Protein AF-A0A660XG18-F1 (afdb_monomer_lite)

Secondary structure (DSSP, 8-state):
-HHHHSTT-------TTGGGGG--HHHH--SS-HHHHHHH--S---S-HHHHHHHHHHHHHHHT--GGG-EEEEEEESSSEEEEEEETTEEEEES--SSTTSSS--SS---S--THHHHHHHHHTT--HHHHHHHHHHSSHHHHHHSS-S-HHHHHHHHHTT-HHHHHHHHHHHHHHHHHHHHHHHHHSS-SEEEEEHHHHHH-HHHHHHHHTT-GGGTB-B-HHHHHTT-SB-B-SSBEEEE----HHHHHHHHHHHHHHHHHHHHTSPPP--------PPPPHHHHHHHHHHHHH-TT--HHHHHHHHHHHHSS---HHHHHHHHHHHT-GGGTT-----------

Radius of gyration: 25.73 Å; chains: 1; bounding box: 61×65×80 Å

Sequence (348 aa):
VCEKILPGIPQVGVFDTAFHHSLPPKAYIYALPMALYRKLRIRRYGFHGTSHKYVVYKAAKYLKTPIEKLKIISCHLGNGCSITAVDGGKSVDTSMGFTPLEGLVMGTRCGDIDPALVSYIAQNENLSLEKIDNLMNKSSGMLGLTETSNDLREIELEAEKGSKQHKLAIDIFCYRIKKYIGAYAAVLGELDVLIFTAGIGEKSSYIRGEVLKNMEYLGIKFHPKKNNKNEFDIGTGKVKVLVIPTNEELAIARDTVTVLNSIKKETEKPVSEEIVSEEISQLTSDDKAELISIWFKNPYISPLELSQKLSKKSGKKVSIHVVKQELKLLGLDKVSEKKKIEFTKRTY

pLDDT: mean 90.47, std 15.85, range [28.61, 98.94]

Structure (mmCIF, N/CA/C/O backbone):
data_AF-A0A660XG18-F1
#
_entry.id   AF-A0A660XG18-F1
#
loop_
_atom_site.group_PDB
_atom_site.id
_atom_site.type_symbol
_atom_site.label_atom_id
_atom_site.label_alt_id
_atom_site.label_comp_id
_atom_site.label_asym_id
_atom_site.label_entity_id
_atom_site.label_seq_id
_atom_site.pdbx_PDB_ins_code
_atom_site.Cartn_x
_atom_site.Cartn_y
_atom_site.Cartn_z
_atom_site.occupancy
_atom_site.B_iso_or_equiv
_atom_site.auth_seq_id
_atom_site.auth_comp_id
_atom_site.auth_asym_id
_atom_site.auth_atom_id
_atom_site.pdbx_PDB_model_num
ATOM 1 N N . VAL A 1 1 ? 1.744 23.672 18.314 1.00 91.69 1 VAL A N 1
ATOM 2 C CA . VAL A 1 1 ? 1.914 24.969 17.613 1.00 91.69 1 VAL A CA 1
ATOM 3 C C . VAL A 1 1 ? 0.558 25.553 17.252 1.00 91.69 1 VAL A C 1
ATOM 5 O O . VAL A 1 1 ? 0.262 26.616 17.773 1.00 91.69 1 VAL A O 1
ATOM 8 N N . CYS A 1 2 ? -0.278 24.845 16.480 1.00 93.31 2 CYS A N 1
ATOM 9 C CA . CYS A 1 2 ? -1.630 25.289 16.105 1.00 93.31 2 CYS A CA 1
ATOM 10 C C . CYS A 1 2 ? -2.463 25.807 17.288 1.00 93.31 2 CYS A C 1
ATOM 12 O O . CYS A 1 2 ? -2.865 26.959 17.244 1.00 93.31 2 CYS A O 1
ATOM 14 N N . GLU A 1 3 ? -2.584 25.050 18.384 1.00 93.06 3 GLU A N 1
ATOM 15 C CA . GLU A 1 3 ? -3.317 25.491 19.590 1.00 93.06 3 GLU A CA 1
ATOM 16 C C . GLU A 1 3 ? -2.838 26.828 20.178 1.00 93.06 3 GLU A C 1
ATOM 18 O O . GLU A 1 3 ? -3.631 27.616 20.675 1.00 93.06 3 GLU A O 1
ATOM 23 N N . LYS A 1 4 ? -1.532 27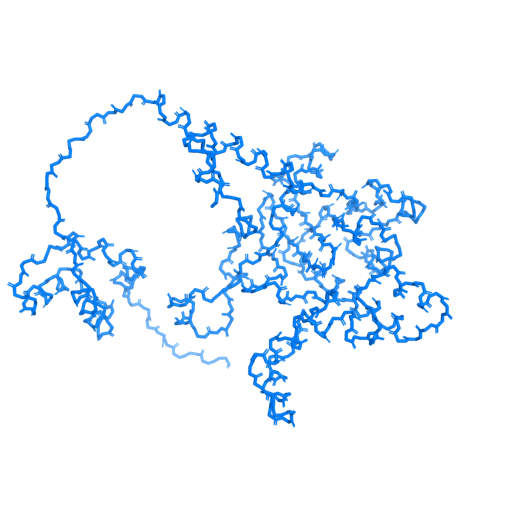.115 20.102 1.00 95.25 4 LYS A N 1
ATOM 24 C CA . LYS A 1 4 ? -0.977 28.376 20.616 1.00 95.25 4 LYS A CA 1
ATOM 25 C C . LYS A 1 4 ? -1.302 29.565 19.707 1.00 95.25 4 LYS A C 1
ATOM 27 O O . LYS A 1 4 ? -1.397 30.680 20.197 1.00 95.25 4 LYS A O 1
ATOM 32 N N . ILE A 1 5 ? -1.402 29.334 18.395 1.00 96.88 5 ILE A N 1
ATOM 33 C CA . ILE A 1 5 ? -1.611 30.383 17.382 1.00 96.88 5 ILE A CA 1
ATOM 34 C C . ILE A 1 5 ? -3.108 30.618 17.133 1.00 96.88 5 ILE A C 1
ATOM 36 O O . ILE A 1 5 ? -3.514 31.742 16.861 1.00 96.88 5 ILE A O 1
ATOM 40 N N . LEU A 1 6 ? -3.924 29.568 17.231 1.00 95.12 6 LEU A N 1
ATOM 41 C CA . LEU A 1 6 ? -5.363 29.571 16.966 1.00 95.12 6 LEU A CA 1
ATOM 42 C C . LEU A 1 6 ? -6.133 29.040 18.190 1.00 95.12 6 LEU A C 1
ATOM 44 O O . LEU A 1 6 ? -6.779 27.991 18.096 1.00 95.12 6 LEU A O 1
ATOM 48 N N . PRO A 1 7 ? -6.046 29.717 19.349 1.00 93.75 7 PRO A N 1
ATOM 49 C CA . PRO A 1 7 ? -6.702 29.256 20.566 1.00 93.75 7 PRO A CA 1
ATOM 50 C C . PRO A 1 7 ? -8.223 29.206 20.382 1.00 93.75 7 PRO A C 1
ATOM 52 O O . PRO A 1 7 ? -8.822 30.100 19.783 1.00 93.75 7 PRO A O 1
ATOM 55 N N . GLY A 1 8 ? -8.855 28.153 20.902 1.00 90.69 8 GLY A N 1
ATOM 56 C CA . GLY A 1 8 ? -10.312 27.988 20.863 1.00 90.69 8 GLY A CA 1
ATOM 57 C C . GLY A 1 8 ? -10.887 27.531 19.517 1.00 90.69 8 GLY A C 1
ATOM 58 O O . GLY A 1 8 ? -12.094 27.308 19.428 1.00 90.69 8 GLY A O 1
ATOM 59 N N . ILE A 1 9 ? -10.059 27.342 18.481 1.00 93.94 9 ILE A N 1
ATOM 60 C CA . ILE A 1 9 ? -10.496 26.736 17.217 1.00 93.94 9 ILE A CA 1
ATOM 61 C C . ILE A 1 9 ? -10.418 25.205 17.332 1.00 93.94 9 ILE A C 1
ATOM 63 O O . ILE A 1 9 ? -9.328 24.675 17.568 1.00 93.94 9 ILE A O 1
ATOM 67 N N . PRO A 1 10 ? -11.530 24.469 17.123 1.00 93.12 10 PRO A N 1
ATOM 68 C CA . PRO A 1 10 ? -11.517 23.011 17.150 1.00 93.12 10 PRO A CA 1
ATOM 69 C C . PRO A 1 10 ? -10.514 22.420 16.153 1.00 93.12 10 PRO A C 1
ATOM 71 O O . PRO A 1 10 ? -10.540 22.738 14.964 1.00 93.12 10 PRO A O 1
ATOM 74 N N . GLN A 1 11 ? -9.656 21.522 16.635 1.00 93.50 11 GLN A N 1
ATOM 75 C CA . GLN A 1 11 ? -8.668 20.802 15.830 1.00 93.50 11 GLN A CA 1
ATOM 76 C C . GLN A 1 11 ? -9.033 19.317 15.753 1.00 93.50 11 GLN A C 1
ATOM 78 O O . GLN A 1 11 ? -9.446 18.719 16.745 1.00 93.50 11 GLN A O 1
ATOM 83 N N . VAL A 1 12 ? -8.866 18.715 14.573 1.00 94.81 12 VAL A N 1
ATOM 84 C CA . VAL A 1 12 ? -9.173 17.299 14.326 1.00 94.81 12 VAL A CA 1
ATOM 85 C C . VAL A 1 12 ? -7.906 16.566 13.901 1.00 94.81 12 VAL A C 1
ATOM 87 O O . VAL A 1 12 ? -7.236 16.962 12.950 1.00 94.81 12 VAL A O 1
ATOM 90 N N . GLY A 1 13 ? -7.588 15.476 14.601 1.00 94.56 13 GLY A N 1
ATOM 91 C CA . GLY A 1 13 ? -6.541 14.543 14.197 1.00 94.56 13 GLY A CA 1
ATOM 92 C C . GLY A 1 13 ? -7.085 13.520 13.203 1.00 94.56 13 GLY A C 1
ATOM 93 O O . GLY A 1 13 ? -7.966 12.734 13.550 1.00 94.56 13 GLY A O 1
ATOM 94 N N . VAL A 1 14 ? -6.549 13.511 11.983 1.00 93.69 14 VAL A N 1
ATOM 95 C CA . VAL A 1 14 ? -6.842 12.490 10.968 1.00 93.69 14 VAL A CA 1
ATOM 96 C C . VAL A 1 14 ? -5.633 11.572 10.861 1.00 93.69 14 VAL A C 1
ATOM 98 O O . VAL A 1 14 ? -4.529 12.018 10.556 1.00 93.69 14 VAL A O 1
ATOM 101 N N . PHE A 1 15 ? -5.835 10.293 11.167 1.00 95.00 15 PHE A N 1
ATOM 102 C CA . PHE A 1 15 ? -4.755 9.317 11.260 1.00 95.00 15 PHE A CA 1
ATOM 103 C C . PHE A 1 15 ? -4.746 8.410 10.040 1.00 95.00 15 PHE A C 1
ATOM 105 O O . PHE A 1 15 ? -5.750 7.781 9.710 1.00 95.00 15 PHE A O 1
ATOM 112 N N . ASP A 1 16 ? -3.575 8.252 9.436 1.00 96.00 16 ASP A N 1
ATOM 113 C CA . ASP A 1 16 ? -3.395 7.417 8.249 1.00 96.00 16 ASP A CA 1
ATOM 114 C C . ASP A 1 16 ? -3.636 5.922 8.490 1.00 96.00 16 ASP A C 1
ATOM 116 O O . ASP A 1 16 ? -3.864 5.156 7.558 1.00 96.00 16 ASP A O 1
ATOM 120 N N . THR A 1 17 ? -3.622 5.504 9.752 1.00 97.38 17 THR A N 1
ATOM 121 C CA . THR A 1 17 ? -3.941 4.144 10.189 1.00 97.38 17 THR A CA 1
ATOM 122 C C . THR A 1 17 ? -5.449 3.928 10.371 1.00 97.38 17 THR A C 1
ATOM 124 O O . THR A 1 17 ? -5.903 2.785 10.402 1.00 97.38 17 THR A O 1
ATOM 127 N N . ALA A 1 18 ? -6.253 5.000 10.469 1.00 96.62 18 ALA A N 1
ATOM 128 C CA . ALA A 1 18 ? -7.662 4.941 10.872 1.00 96.62 18 ALA A CA 1
ATOM 129 C C . ALA A 1 18 ? -8.500 4.025 9.967 1.00 96.62 18 ALA A C 1
ATOM 131 O O . ALA A 1 18 ? -9.278 3.206 10.455 1.00 96.62 18 ALA A O 1
ATOM 132 N N . PHE A 1 19 ? -8.305 4.117 8.648 1.00 98.19 19 PHE A N 1
ATOM 133 C CA . PHE A 1 19 ? -9.052 3.320 7.668 1.00 98.19 19 PHE A CA 1
ATOM 134 C C . PHE A 1 19 ? -8.826 1.808 7.822 1.00 98.19 19 PHE A C 1
ATOM 136 O O . PHE A 1 19 ? -9.699 1.008 7.492 1.00 98.19 19 PHE A O 1
ATOM 143 N N . HIS A 1 20 ? -7.678 1.412 8.369 1.00 98.69 20 HIS A N 1
ATOM 144 C CA . HIS A 1 20 ? -7.274 0.020 8.534 1.00 98.69 20 HIS A CA 1
ATOM 145 C C . HIS A 1 20 ? -7.706 -0.583 9.879 1.00 98.69 20 HIS A C 1
ATOM 147 O O . HIS A 1 20 ? -7.490 -1.768 10.128 1.00 98.69 20 HIS A O 1
ATOM 153 N N . HIS A 1 21 ? -8.391 0.168 10.750 1.00 97.19 21 HIS A N 1
ATOM 154 C CA . HIS A 1 21 ? -8.915 -0.388 12.006 1.00 97.19 21 HIS A CA 1
ATOM 155 C C . HIS A 1 21 ? -9.954 -1.502 11.803 1.00 97.19 21 HIS A C 1
ATOM 157 O O . HIS A 1 21 ? -10.192 -2.282 12.726 1.00 97.19 21 HIS A O 1
ATOM 163 N N . SER A 1 22 ? -10.542 -1.613 10.608 1.00 98.12 22 SER A N 1
ATOM 164 C CA . SER A 1 22 ? -11.442 -2.707 10.238 1.00 98.12 22 SER A CA 1
ATOM 165 C C . SER A 1 22 ? -10.736 -4.025 9.899 1.00 98.12 22 SER A C 1
ATOM 167 O O . SER A 1 22 ? -11.429 -5.018 9.669 1.00 98.12 22 SER A O 1
ATOM 169 N N . LEU A 1 23 ? -9.395 -4.065 9.889 1.00 98.69 23 LEU A N 1
ATOM 170 C CA . LEU A 1 23 ? -8.631 -5.294 9.669 1.00 98.69 23 LEU A CA 1
ATOM 171 C C . LEU A 1 23 ? -9.089 -6.393 10.652 1.00 98.69 23 LEU A C 1
ATOM 173 O O . LEU A 1 23 ? -9.090 -6.172 11.871 1.00 98.69 23 LEU A O 1
ATOM 177 N N . PRO A 1 24 ? -9.428 -7.603 10.174 1.00 98.38 24 PRO A N 1
ATOM 178 C CA . PRO A 1 24 ? -9.742 -8.718 11.056 1.00 98.38 24 PRO A CA 1
ATOM 179 C C . PRO A 1 24 ? -8.469 -9.237 11.758 1.00 98.38 24 PRO A C 1
ATOM 181 O O . PRO A 1 24 ? -7.376 -9.119 11.203 1.00 98.38 24 PRO A O 1
ATOM 184 N N . PRO A 1 25 ? -8.571 -9.885 12.940 1.00 98.25 25 PRO A N 1
ATOM 185 C CA . PRO A 1 25 ? -7.414 -10.419 13.676 1.00 98.25 25 PRO A CA 1
ATOM 186 C C . PRO A 1 25 ? -6.455 -11.269 12.845 1.00 98.25 25 PRO A C 1
ATOM 188 O O . PRO A 1 25 ? -5.245 -11.119 12.975 1.00 98.25 25 PRO A O 1
ATOM 191 N N . LYS A 1 26 ? -6.991 -12.093 11.940 1.00 98.00 26 LYS A N 1
ATOM 192 C CA . LYS A 1 26 ? -6.202 -12.924 11.020 1.00 98.00 26 LYS A CA 1
ATOM 193 C C . LYS A 1 26 ? -5.293 -12.131 10.068 1.00 98.00 26 LYS A C 1
ATOM 195 O O . LYS A 1 26 ? -4.320 -12.691 9.593 1.00 98.00 26 LYS A O 1
ATOM 200 N N . ALA A 1 27 ? -5.614 -10.866 9.788 1.00 98.50 27 ALA A N 1
ATOM 201 C CA . ALA A 1 27 ? -4.849 -10.010 8.880 1.00 98.50 27 ALA A CA 1
ATOM 202 C C . ALA A 1 27 ? -3.845 -9.110 9.619 1.00 98.50 27 ALA A C 1
ATOM 204 O O . ALA A 1 27 ? -2.839 -8.704 9.039 1.00 98.50 27 ALA A O 1
ATOM 205 N N . TYR A 1 28 ? -4.098 -8.789 10.898 1.00 98.62 28 TYR A N 1
ATOM 206 C CA . TYR A 1 28 ? -3.224 -7.888 11.654 1.00 98.62 28 TYR A CA 1
ATOM 207 C C . TYR A 1 28 ? -2.318 -8.545 12.689 1.00 98.62 28 TYR A C 1
ATOM 209 O O . TYR A 1 28 ? -1.358 -7.913 13.131 1.00 98.62 28 TYR A O 1
ATOM 217 N N . ILE A 1 29 ? -2.618 -9.761 13.142 1.00 98.56 29 ILE A N 1
ATOM 218 C CA . ILE A 1 29 ? -1.769 -10.459 14.109 1.00 98.56 29 ILE A CA 1
ATOM 219 C C . ILE A 1 29 ? -0.599 -11.084 13.353 1.00 98.56 29 ILE A C 1
ATOM 221 O O . ILE A 1 29 ? -0.797 -11.969 12.525 1.00 98.56 29 ILE A O 1
ATOM 225 N N . TYR A 1 30 ? 0.624 -10.658 13.670 1.00 98.56 30 TYR A N 1
ATOM 226 C CA . TYR A 1 30 ? 1.812 -11.397 13.249 1.00 98.56 30 TYR A CA 1
ATOM 227 C C . TYR A 1 30 ? 1.896 -12.723 13.997 1.00 98.56 30 TYR A C 1
ATOM 229 O O . TYR A 1 30 ? 1.557 -12.789 15.181 1.00 98.56 30 TYR A O 1
ATOM 237 N N . ALA A 1 31 ? 2.418 -13.755 13.332 1.00 98.00 31 ALA A N 1
ATOM 238 C CA . ALA A 1 31 ? 2.687 -15.073 13.906 1.00 98.00 31 ALA A CA 1
ATOM 239 C C . ALA A 1 31 ? 3.899 -15.058 14.868 1.00 98.00 31 ALA A C 1
ATOM 241 O O . ALA A 1 31 ? 4.829 -15.851 14.758 1.00 98.00 31 ALA A O 1
ATOM 242 N N . LEU A 1 32 ? 3.885 -14.119 15.811 1.00 97.25 32 LEU A N 1
ATOM 243 C CA . LEU A 1 32 ? 4.826 -13.959 16.911 1.00 97.25 32 LEU A CA 1
ATOM 244 C C . LEU A 1 32 ? 4.140 -14.357 18.228 1.00 97.25 32 LEU A C 1
ATOM 246 O O . LEU A 1 32 ? 2.907 -14.421 18.289 1.00 97.25 32 LEU A O 1
ATOM 250 N N . PRO A 1 33 ? 4.893 -14.588 19.320 1.00 97.81 33 PRO A N 1
ATOM 251 C CA . PRO A 1 33 ? 4.291 -14.866 20.618 1.00 97.81 33 PRO A CA 1
ATOM 252 C C . PRO A 1 33 ? 3.225 -13.825 20.989 1.00 97.81 33 PRO A C 1
ATOM 254 O O . PRO A 1 33 ? 3.511 -12.632 21.090 1.00 97.81 33 PRO A O 1
ATOM 257 N N . MET A 1 34 ? 1.995 -14.274 21.265 1.00 96.81 34 MET A N 1
ATOM 258 C CA . MET A 1 34 ? 0.847 -13.392 21.547 1.00 96.81 34 MET A CA 1
ATOM 259 C C . MET A 1 34 ? 1.066 -12.417 22.715 1.00 96.81 34 MET A C 1
ATOM 261 O O . MET A 1 34 ? 0.362 -11.412 22.829 1.00 96.81 34 MET A O 1
ATOM 265 N N . ALA A 1 35 ? 2.036 -12.692 23.590 1.00 96.12 35 ALA A N 1
ATOM 266 C CA . ALA A 1 35 ? 2.461 -11.765 24.632 1.00 96.12 35 ALA A CA 1
ATOM 267 C C . ALA A 1 35 ? 2.958 -10.422 24.064 1.00 96.12 35 ALA A C 1
ATOM 269 O O . ALA A 1 35 ? 2.663 -9.384 24.652 1.00 96.12 35 ALA A O 1
ATOM 270 N N . LEU A 1 36 ? 3.629 -10.423 22.907 1.00 94.25 36 LEU A N 1
ATOM 271 C CA . LEU A 1 36 ? 4.109 -9.212 22.237 1.00 94.25 36 LEU A CA 1
ATOM 272 C C . LEU A 1 36 ? 2.950 -8.343 21.743 1.00 94.25 36 LEU A C 1
ATOM 274 O O . LEU A 1 36 ? 2.937 -7.139 21.986 1.00 94.25 36 LEU A O 1
ATOM 278 N N . TYR A 1 37 ? 1.921 -8.949 21.149 1.00 96.88 37 TYR A N 1
ATOM 279 C CA . TYR A 1 37 ? 0.695 -8.228 20.808 1.00 96.88 37 TYR A CA 1
ATOM 280 C C . TYR A 1 37 ? -0.007 -7.672 22.056 1.00 96.88 37 TYR A C 1
ATOM 282 O O . TYR A 1 37 ? -0.395 -6.508 22.078 1.00 96.88 37 TYR A O 1
ATOM 290 N N . ARG A 1 38 ? -0.167 -8.472 23.118 1.00 95.00 38 ARG A N 1
ATOM 291 C CA . ARG A 1 38 ? -0.871 -8.025 24.335 1.00 95.00 38 ARG A CA 1
ATOM 292 C C . ARG A 1 38 ? -0.145 -6.888 25.056 1.00 95.00 38 ARG A C 1
ATOM 294 O O . ARG A 1 38 ? -0.803 -5.941 25.470 1.00 95.00 38 ARG A O 1
ATOM 301 N N . LYS A 1 39 ? 1.183 -6.983 25.187 1.00 93.44 39 LYS A N 1
ATOM 302 C CA . LYS A 1 39 ? 2.011 -6.026 25.935 1.00 93.44 39 LYS A CA 1
ATOM 303 C C . LYS A 1 39 ? 2.374 -4.791 25.113 1.00 93.44 39 LYS A C 1
ATOM 305 O O . LYS A 1 39 ? 2.259 -3.681 25.611 1.00 93.44 39 LYS A O 1
ATOM 310 N N . LEU A 1 40 ? 2.837 -4.991 23.880 1.00 95.06 40 LEU A N 1
ATOM 311 C CA . LEU A 1 40 ? 3.433 -3.937 23.050 1.00 95.06 40 LEU A CA 1
ATOM 312 C C . LEU A 1 40 ? 2.540 -3.514 21.883 1.00 95.06 40 LEU A C 1
ATOM 314 O O . LEU A 1 40 ? 2.902 -2.608 21.143 1.00 95.06 40 LEU A O 1
ATOM 318 N N . ARG A 1 41 ? 1.390 -4.176 21.683 1.00 95.81 41 ARG A N 1
ATOM 319 C CA . ARG A 1 41 ? 0.508 -3.945 20.527 1.00 95.81 41 ARG A CA 1
ATOM 320 C C . ARG A 1 41 ? 1.254 -4.082 19.197 1.00 95.81 41 ARG A C 1
ATOM 322 O O . ARG A 1 41 ? 0.954 -3.369 18.245 1.00 95.81 41 ARG A O 1
ATOM 329 N N . ILE A 1 42 ? 2.192 -5.031 19.123 1.00 97.62 42 ILE A N 1
ATOM 330 C CA . ILE A 1 42 ? 2.836 -5.422 17.864 1.00 97.62 42 ILE A CA 1
ATOM 331 C C . ILE A 1 42 ? 1.787 -6.115 16.993 1.00 97.62 42 ILE A C 1
ATOM 333 O O . ILE A 1 42 ? 1.279 -7.185 17.336 1.00 97.62 42 ILE A O 1
ATOM 337 N N . ARG A 1 43 ? 1.427 -5.449 15.900 1.00 98.50 43 ARG A N 1
ATOM 338 C CA . ARG A 1 43 ? 0.420 -5.849 14.915 1.00 98.50 43 ARG A CA 1
ATOM 339 C C . ARG A 1 43 ? 0.630 -5.060 13.627 1.00 98.50 43 ARG A C 1
ATOM 341 O O . ARG A 1 43 ? 1.289 -4.022 13.648 1.00 98.50 43 ARG A O 1
ATOM 348 N N . ARG A 1 44 ? -0.017 -5.484 12.549 1.00 98.75 44 ARG A N 1
ATOM 349 C CA . ARG A 1 44 ? -0.240 -4.635 11.379 1.00 98.75 44 ARG A CA 1
ATOM 350 C C . ARG A 1 44 ? -1.140 -3.456 11.754 1.00 98.75 44 ARG A C 1
ATOM 352 O O . ARG A 1 44 ? -2.220 -3.658 12.326 1.00 98.75 44 ARG A O 1
ATOM 359 N N . TYR A 1 45 ? -0.697 -2.252 11.414 1.00 98.75 45 TYR A N 1
ATOM 360 C CA . TYR A 1 45 ? -1.515 -1.040 11.440 1.00 98.75 45 TYR A CA 1
ATOM 361 C C . TYR A 1 45 ? -1.935 -0.643 10.029 1.00 98.75 45 TYR A C 1
ATOM 363 O O . TYR A 1 45 ? -3.115 -0.399 9.814 1.00 98.75 45 TYR A O 1
ATOM 371 N N . GLY A 1 46 ? -0.998 -0.641 9.075 1.00 98.56 46 GLY A N 1
ATOM 372 C CA . GLY A 1 46 ? -1.236 -0.132 7.724 1.00 98.56 46 GLY A CA 1
ATOM 373 C C . GLY A 1 46 ? -1.254 1.396 7.651 1.00 98.56 46 GLY A C 1
ATOM 374 O O . GLY A 1 46 ? -1.559 2.069 8.630 1.00 98.56 46 GLY A O 1
ATOM 375 N N . PHE A 1 47 ? -0.923 1.947 6.483 1.00 98.75 47 PHE A N 1
ATOM 376 C CA . PHE A 1 47 ? -0.804 3.393 6.249 1.00 98.75 47 PHE A CA 1
ATOM 377 C C . PHE A 1 47 ? -1.320 3.765 4.852 1.00 98.75 47 PHE A C 1
ATOM 379 O O . PHE A 1 47 ? -1.664 2.889 4.051 1.00 98.75 47 PHE A O 1
ATOM 386 N N . HIS A 1 48 ? -1.340 5.069 4.553 1.00 98.69 48 HIS A N 1
ATOM 387 C CA . HIS A 1 48 ? -2.054 5.662 3.419 1.00 98.69 48 HIS A CA 1
ATOM 388 C C . HIS A 1 48 ? -3.572 5.440 3.493 1.00 98.69 48 HIS A C 1
ATOM 390 O O . HIS A 1 48 ? -4.261 5.428 2.470 1.00 98.69 48 HIS A O 1
ATOM 396 N N . GLY A 1 49 ? -4.122 5.254 4.696 1.00 98.12 49 GLY A N 1
ATOM 397 C CA . GLY A 1 49 ? -5.547 5.016 4.897 1.00 98.12 49 GLY A CA 1
ATOM 398 C C . GLY A 1 49 ? -6.406 6.175 4.401 1.00 98.12 49 GLY A C 1
ATOM 399 O O . GLY A 1 49 ? -7.466 5.934 3.825 1.00 98.12 49 GLY A O 1
ATOM 400 N N . THR A 1 50 ? -5.925 7.415 4.536 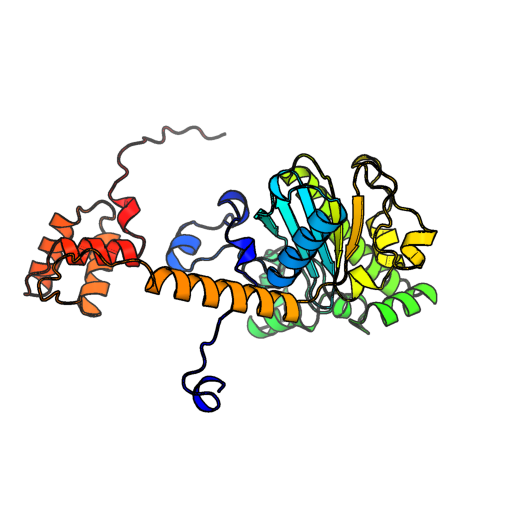1.00 97.75 50 THR A N 1
ATOM 401 C CA . THR A 1 50 ? -6.592 8.615 4.008 1.00 97.75 50 THR A CA 1
ATOM 402 C C . THR A 1 50 ? -6.746 8.534 2.488 1.00 97.75 50 THR A C 1
ATOM 404 O O . THR A 1 50 ? -7.849 8.704 1.957 1.00 97.75 50 THR A O 1
ATOM 407 N N . SER A 1 51 ? -5.660 8.193 1.788 1.00 98.38 51 SER A N 1
ATOM 408 C CA . SER A 1 51 ? -5.650 8.029 0.333 1.00 98.38 51 SER A CA 1
ATOM 409 C C . SER A 1 51 ? -6.521 6.858 -0.122 1.00 98.38 51 SER A C 1
ATOM 411 O O . SER A 1 51 ? -7.400 7.042 -0.968 1.00 98.38 51 SER A O 1
ATOM 413 N N . HIS A 1 52 ? -6.338 5.672 0.472 1.00 98.69 52 HIS A N 1
ATOM 414 C CA . HIS A 1 52 ? -7.098 4.465 0.126 1.00 98.69 52 HIS A CA 1
ATOM 415 C C . HIS A 1 52 ? -8.601 4.674 0.307 1.00 98.69 52 HIS A C 1
ATOM 417 O O . HIS A 1 52 ? -9.368 4.416 -0.621 1.00 98.69 52 HIS A O 1
ATOM 423 N N . LYS A 1 53 ? -9.022 5.224 1.454 1.00 98.06 53 LYS A N 1
ATOM 424 C CA . LYS A 1 53 ? -10.423 5.582 1.719 1.00 98.06 53 LYS A CA 1
ATOM 425 C C . LYS A 1 53 ? -10.943 6.521 0.633 1.00 98.06 53 LYS A C 1
ATOM 427 O O . LYS A 1 53 ? -11.971 6.247 0.017 1.00 98.06 53 LYS A O 1
ATOM 432 N N . TYR A 1 54 ? -10.226 7.606 0.350 1.00 98.25 54 TYR A N 1
ATOM 433 C CA . TYR A 1 54 ? -10.662 8.597 -0.628 1.00 98.25 54 TYR A CA 1
ATOM 434 C C . TYR A 1 54 ? -10.897 7.996 -2.023 1.00 98.25 54 TYR A C 1
ATOM 436 O O . TYR A 1 54 ? -11.963 8.208 -2.613 1.00 98.25 54 TYR A O 1
ATOM 444 N N . VAL A 1 55 ? -9.937 7.232 -2.554 1.00 98.62 55 VAL A N 1
ATOM 445 C CA . VAL A 1 55 ? -10.038 6.703 -3.924 1.00 98.62 55 VAL A CA 1
ATOM 446 C C . VAL A 1 55 ? -11.091 5.608 -4.058 1.00 98.62 55 VAL A C 1
ATOM 448 O O . VAL A 1 55 ? -11.776 5.552 -5.076 1.00 98.62 55 VAL A O 1
ATOM 451 N N . VAL A 1 56 ? -11.295 4.806 -3.013 1.00 98.31 56 VAL A N 1
ATOM 452 C CA . VAL A 1 56 ? -12.340 3.777 -2.947 1.00 98.31 56 VAL A CA 1
ATOM 453 C C . VAL A 1 56 ? -13.738 4.391 -3.036 1.00 98.31 56 VAL A C 1
ATOM 455 O O . VAL A 1 56 ? -14.544 3.987 -3.876 1.00 98.31 56 VAL A O 1
ATOM 458 N N . TYR A 1 57 ? -14.026 5.423 -2.236 1.00 97.75 57 TYR A N 1
ATOM 459 C CA . TYR A 1 57 ? -15.325 6.105 -2.298 1.00 97.75 57 TYR A CA 1
ATOM 460 C C . TYR A 1 57 ? -15.507 6.877 -3.612 1.00 97.75 57 TYR A C 1
ATOM 462 O O . TYR A 1 57 ? -16.618 6.962 -4.144 1.00 97.75 57 TYR A O 1
ATOM 470 N N . LYS A 1 58 ? -14.420 7.412 -4.180 1.00 98.31 58 LYS A N 1
ATOM 471 C CA . LYS A 1 58 ? -14.443 8.058 -5.498 1.00 98.31 58 LYS A CA 1
ATOM 472 C C . LYS A 1 58 ? -14.738 7.055 -6.620 1.00 98.31 58 LYS A C 1
ATOM 474 O O . LYS A 1 58 ? -15.521 7.383 -7.511 1.00 98.31 58 LYS A O 1
ATOM 479 N N . ALA A 1 59 ? -14.195 5.839 -6.547 1.00 98.56 59 ALA A N 1
ATOM 480 C CA . ALA A 1 59 ? -14.511 4.748 -7.468 1.00 98.56 59 ALA A CA 1
ATOM 481 C C . ALA A 1 59 ? -15.985 4.333 -7.377 1.00 98.56 59 ALA A C 1
ATOM 483 O O . ALA A 1 59 ? -16.665 4.289 -8.399 1.00 98.56 59 ALA A O 1
ATOM 484 N N . ALA A 1 60 ? -16.509 4.119 -6.165 1.00 98.50 60 ALA A N 1
ATOM 485 C CA . ALA A 1 60 ? -17.920 3.783 -5.955 1.00 98.50 60 ALA A CA 1
ATOM 486 C C . ALA A 1 60 ? -18.859 4.842 -6.561 1.00 98.50 60 ALA A C 1
ATOM 488 O O . ALA A 1 60 ? -19.790 4.518 -7.303 1.00 98.50 60 ALA A O 1
ATOM 489 N N . LYS A 1 61 ? -18.553 6.130 -6.334 1.00 98.25 61 LYS A N 1
ATOM 490 C CA . LYS A 1 61 ? -19.295 7.253 -6.926 1.00 98.25 61 LYS A CA 1
ATOM 491 C C . LYS A 1 61 ? -19.243 7.248 -8.456 1.00 98.25 61 LYS A C 1
ATOM 493 O O . LYS A 1 61 ? -20.267 7.490 -9.088 1.00 98.25 61 LYS A O 1
ATOM 498 N N . TYR A 1 62 ? -18.076 6.990 -9.046 1.00 98.38 62 TYR A N 1
ATOM 499 C CA . TYR A 1 62 ? -17.914 6.912 -10.501 1.00 98.38 62 TYR A CA 1
ATOM 500 C C . TYR A 1 62 ? -18.738 5.770 -11.108 1.00 98.38 62 TYR A C 1
ATOM 502 O O . TYR A 1 62 ? -19.445 5.975 -12.094 1.00 98.38 62 TYR A O 1
ATOM 510 N N . LEU A 1 63 ? -18.697 4.593 -10.479 1.00 98.00 63 LEU A N 1
ATOM 511 C CA . LEU A 1 63 ? -19.425 3.403 -10.922 1.00 98.00 63 LEU A CA 1
ATOM 512 C C . LEU A 1 63 ? -20.934 3.487 -10.672 1.00 98.00 63 LEU A C 1
ATOM 514 O O . LEU A 1 63 ? -21.679 2.681 -11.221 1.00 98.00 63 LEU A O 1
ATOM 518 N N . LYS A 1 64 ? -21.387 4.461 -9.870 1.00 98.31 64 LYS A N 1
ATOM 519 C CA . LYS A 1 64 ? -22.775 4.581 -9.397 1.00 98.31 64 LYS A CA 1
ATOM 520 C C . LYS A 1 64 ? -23.246 3.311 -8.675 1.00 98.31 64 LYS A C 1
ATOM 522 O O . LYS A 1 64 ? -24.421 2.955 -8.731 1.00 98.31 64 LYS A O 1
ATOM 527 N N . THR A 1 65 ? -22.325 2.661 -7.968 1.00 98.12 65 THR A N 1
ATOM 528 C CA . THR A 1 65 ? -22.578 1.435 -7.209 1.00 98.12 65 THR A CA 1
ATOM 529 C C . THR A 1 65 ? -22.358 1.717 -5.723 1.00 98.12 65 THR A C 1
ATOM 531 O O . THR A 1 65 ? -21.346 2.334 -5.381 1.00 98.12 65 THR A O 1
ATOM 534 N N . PRO A 1 66 ? -23.268 1.288 -4.827 1.00 98.25 66 PRO A N 1
ATOM 535 C CA . PRO A 1 66 ? -23.052 1.381 -3.384 1.00 98.25 66 PRO A CA 1
ATOM 536 C C . PRO A 1 66 ? -21.740 0.708 -2.974 1.00 98.25 66 PRO A C 1
ATOM 538 O O . PRO A 1 66 ? -21.423 -0.377 -3.466 1.00 98.25 66 PRO A O 1
ATOM 541 N N . ILE A 1 67 ? -20.984 1.340 -2.076 1.00 98.25 67 ILE A N 1
ATOM 542 C CA . ILE A 1 67 ? -19.654 0.856 -1.687 1.00 98.25 67 ILE A CA 1
ATOM 543 C C . ILE A 1 67 ? -19.714 -0.530 -1.027 1.00 98.25 67 ILE A C 1
ATOM 545 O O . ILE A 1 67 ? -18.794 -1.324 -1.175 1.00 98.25 67 ILE A O 1
ATOM 549 N N . GLU A 1 68 ? -20.832 -0.851 -0.375 1.00 98.12 68 GLU A N 1
ATOM 550 C CA . GLU A 1 68 ? -21.113 -2.119 0.304 1.00 98.12 68 GLU A CA 1
ATOM 551 C C . GLU A 1 68 ? -21.175 -3.313 -0.658 1.00 98.12 68 GLU A C 1
ATOM 553 O O . GLU A 1 68 ? -21.087 -4.457 -0.222 1.00 98.12 68 GLU A O 1
ATOM 558 N N . LYS A 1 69 ? -21.342 -3.053 -1.960 1.00 98.19 69 LYS A N 1
ATOM 559 C CA . LYS A 1 69 ? -21.417 -4.072 -3.015 1.00 98.19 69 LYS A CA 1
ATOM 560 C C . LYS A 1 69 ? -20.113 -4.238 -3.792 1.00 98.19 69 LYS A C 1
ATOM 562 O O . LYS A 1 69 ? -20.117 -4.946 -4.790 1.00 98.19 69 LYS A O 1
ATOM 567 N N . LEU A 1 70 ? -19.046 -3.541 -3.401 1.00 98.69 70 LEU A N 1
ATOM 568 C CA . LEU A 1 70 ? -17.794 -3.516 -4.151 1.00 98.69 70 LEU A CA 1
ATOM 569 C C . LEU A 1 70 ? -16.661 -4.188 -3.377 1.00 98.69 70 LEU A C 1
ATOM 571 O O . LEU A 1 70 ? -16.419 -3.885 -2.205 1.00 98.69 70 LEU A O 1
ATOM 575 N N . LYS A 1 71 ? -15.910 -5.022 -4.095 1.00 98.81 71 LYS A N 1
ATOM 576 C CA . LYS A 1 71 ? -14.614 -5.568 -3.701 1.00 98.81 71 LYS A CA 1
ATOM 577 C C . LYS A 1 71 ? -13.518 -4.897 -4.509 1.00 98.81 71 LYS A C 1
ATOM 579 O O . LYS A 1 71 ? -13.468 -4.993 -5.737 1.00 98.81 71 LYS A O 1
ATOM 584 N N . ILE A 1 72 ? -12.653 -4.172 -3.814 1.00 98.94 72 ILE A N 1
ATOM 585 C CA . ILE A 1 72 ? -11.706 -3.244 -4.423 1.00 98.94 72 ILE A CA 1
ATOM 586 C C . ILE A 1 72 ? -10.295 -3.548 -3.938 1.00 98.94 72 ILE A C 1
ATOM 588 O O . ILE A 1 72 ? -10.062 -3.732 -2.747 1.00 98.94 72 ILE A O 1
ATOM 592 N N . ILE A 1 73 ? -9.338 -3.529 -4.860 1.00 98.94 73 ILE A N 1
ATOM 593 C CA . ILE A 1 73 ? -7.918 -3.409 -4.534 1.00 98.94 73 ILE A CA 1
ATOM 594 C C . ILE A 1 73 ? -7.470 -2.007 -4.927 1.00 98.94 73 ILE A C 1
ATOM 596 O O . ILE A 1 73 ? -7.621 -1.603 -6.079 1.00 98.94 73 ILE A O 1
ATOM 600 N N . SER A 1 74 ? -6.908 -1.262 -3.981 1.00 98.88 74 SER A N 1
ATOM 601 C CA . SER A 1 74 ? -6.331 0.059 -4.231 1.00 98.88 74 SER A CA 1
ATOM 602 C C . SER A 1 74 ? -4.813 0.024 -4.101 1.00 98.88 74 SER A C 1
ATOM 604 O O . SER A 1 74 ? -4.270 -0.363 -3.069 1.00 98.88 74 SER A O 1
ATOM 606 N N . CYS A 1 75 ? -4.123 0.440 -5.159 1.00 98.94 75 CYS A N 1
ATOM 607 C CA . CYS A 1 75 ? -2.673 0.540 -5.255 1.00 98.94 75 CYS A CA 1
ATOM 608 C C . CYS A 1 75 ? -2.261 2.013 -5.143 1.00 98.94 75 CYS A C 1
ATOM 610 O O . CYS A 1 75 ? -2.324 2.761 -6.122 1.00 98.94 75 CYS A O 1
ATOM 612 N N . HIS A 1 76 ? -1.830 2.426 -3.952 1.00 98.88 76 HIS A N 1
ATOM 613 C CA . HIS A 1 76 ? -1.203 3.726 -3.734 1.00 98.88 76 HIS A CA 1
ATOM 614 C C . HIS A 1 76 ? 0.281 3.597 -4.056 1.00 98.88 76 HIS A C 1
ATOM 616 O O . HIS A 1 76 ? 1.031 2.997 -3.285 1.00 98.88 76 HIS A O 1
ATOM 622 N N . LEU A 1 77 ? 0.698 4.130 -5.205 1.00 98.75 77 LEU A N 1
ATOM 623 C CA . LEU A 1 77 ? 2.072 4.030 -5.686 1.00 98.75 77 LEU A CA 1
ATOM 624 C C . LEU A 1 77 ? 2.692 5.431 -5.747 1.00 98.75 77 LEU A C 1
ATOM 626 O O . LEU A 1 77 ? 2.389 6.221 -6.641 1.00 98.75 77 LEU A O 1
ATOM 630 N N . GLY A 1 78 ? 3.558 5.741 -4.789 1.00 97.12 78 GLY A N 1
ATOM 631 C CA . GLY A 1 78 ? 4.363 6.961 -4.727 1.00 97.12 78 GLY A CA 1
ATOM 632 C C . GLY A 1 78 ? 5.773 6.645 -4.223 1.00 97.12 78 GLY A C 1
ATOM 633 O O . GLY A 1 78 ? 6.232 5.511 -4.324 1.00 97.12 78 GLY A O 1
ATOM 634 N N . ASN A 1 79 ? 6.473 7.615 -3.627 1.00 95.31 79 ASN A N 1
ATOM 635 C CA . ASN A 1 79 ? 7.781 7.316 -3.020 1.00 95.31 79 ASN A CA 1
ATOM 636 C C . ASN A 1 79 ? 7.653 6.292 -1.872 1.00 95.31 79 ASN A C 1
ATOM 638 O O . ASN A 1 79 ? 8.520 5.438 -1.699 1.00 95.31 79 ASN A O 1
ATOM 642 N N . GLY A 1 80 ? 6.544 6.352 -1.125 1.00 97.69 80 GLY A N 1
ATOM 643 C CA . GLY A 1 80 ? 6.016 5.235 -0.345 1.00 97.69 80 GLY A CA 1
ATOM 644 C C . GLY A 1 80 ? 4.917 4.525 -1.135 1.00 97.69 80 GLY A C 1
ATOM 645 O O . GLY A 1 80 ? 4.102 5.178 -1.785 1.00 97.69 80 GLY A O 1
ATOM 646 N N . CYS A 1 81 ? 4.881 3.196 -1.080 1.00 98.75 81 CYS A N 1
ATOM 647 C CA . CYS A 1 81 ? 3.904 2.397 -1.815 1.00 98.75 81 CYS A CA 1
ATOM 648 C C . CYS A 1 81 ? 3.143 1.462 -0.870 1.00 98.75 81 CYS A C 1
ATOM 650 O O . CYS A 1 81 ? 3.756 0.751 -0.078 1.00 98.75 81 CYS A O 1
ATOM 652 N N . SER A 1 82 ? 1.814 1.416 -0.972 1.00 98.88 82 SER A N 1
ATOM 653 C CA . SER A 1 82 ? 1.011 0.399 -0.287 1.00 98.88 82 SER A CA 1
ATOM 654 C C . SER A 1 82 ? -0.186 -0.054 -1.118 1.00 98.88 82 SER A C 1
ATOM 656 O O . SER A 1 82 ? -0.723 0.692 -1.940 1.00 98.88 82 SER A O 1
ATOM 658 N N . ILE A 1 83 ? -0.614 -1.295 -0.898 1.00 98.88 83 ILE A N 1
ATOM 659 C CA . ILE A 1 83 ? -1.834 -1.855 -1.488 1.00 98.88 83 ILE A CA 1
ATOM 660 C C . ILE A 1 83 ? -2.815 -2.151 -0.364 1.00 98.88 83 ILE A C 1
ATOM 662 O O . ILE A 1 83 ? -2.396 -2.571 0.709 1.00 98.88 83 ILE A O 1
ATOM 666 N N . THR A 1 84 ? -4.106 -1.935 -0.595 1.00 98.94 84 THR A N 1
ATOM 667 C CA . THR A 1 84 ? -5.170 -2.284 0.353 1.00 98.94 84 THR A CA 1
ATOM 668 C C . THR A 1 84 ? -6.247 -3.107 -0.339 1.00 98.94 84 THR A C 1
ATOM 670 O O . THR A 1 84 ? -6.690 -2.758 -1.432 1.00 98.94 84 THR A O 1
ATOM 673 N N . ALA A 1 85 ? -6.671 -4.190 0.312 1.00 98.94 85 ALA A N 1
ATOM 674 C CA . ALA A 1 85 ? -7.876 -4.929 -0.040 1.00 98.94 85 ALA A CA 1
ATOM 675 C C . ALA A 1 85 ? -9.062 -4.338 0.725 1.00 98.94 85 ALA A C 1
ATOM 677 O O . ALA A 1 85 ? -8.998 -4.162 1.948 1.00 98.94 85 ALA A O 1
ATOM 678 N N . VAL A 1 86 ? -10.144 -4.038 0.016 1.00 98.94 86 VAL A N 1
ATOM 679 C CA . VAL A 1 86 ? -11.340 -3.407 0.567 1.00 98.94 86 VAL A CA 1
ATOM 680 C C . VAL A 1 86 ? -12.572 -4.214 0.190 1.00 98.94 86 VAL A C 1
ATOM 682 O O . VAL A 1 86 ? -12.821 -4.452 -0.988 1.00 98.94 86 VAL A O 1
ATOM 685 N N . ASP A 1 87 ? -13.351 -4.599 1.196 1.00 98.75 87 ASP A N 1
ATOM 686 C CA . ASP A 1 87 ? -14.614 -5.321 1.039 1.00 98.75 87 ASP A CA 1
ATOM 687 C C . ASP A 1 87 ? -15.738 -4.488 1.653 1.00 98.75 87 ASP A C 1
ATOM 689 O O . ASP A 1 87 ? -15.702 -4.146 2.841 1.00 98.75 87 ASP A O 1
ATOM 693 N N . GLY A 1 88 ? -16.695 -4.069 0.827 1.00 98.19 88 GLY A N 1
ATOM 694 C CA . GLY A 1 88 ? -17.834 -3.281 1.285 1.00 98.19 88 GLY A CA 1
ATOM 695 C C . GLY A 1 88 ? -17.442 -1.945 1.931 1.00 98.19 88 GLY A C 1
ATOM 696 O O . GLY A 1 88 ? -18.060 -1.516 2.906 1.00 98.19 88 GLY A O 1
ATOM 697 N N . GLY A 1 89 ? -16.362 -1.316 1.457 1.00 97.94 89 GLY A N 1
ATOM 698 C CA . GLY A 1 89 ? -15.847 -0.045 1.989 1.00 97.94 89 GLY A CA 1
ATOM 699 C C . GLY A 1 89 ? -14.979 -0.155 3.240 1.00 97.94 89 GLY A C 1
ATOM 700 O O . GLY A 1 89 ? -14.535 0.869 3.758 1.00 97.94 89 GLY A O 1
ATOM 701 N N . LYS A 1 90 ? -14.701 -1.370 3.722 1.00 98.56 90 LYS A N 1
ATOM 702 C CA . LYS A 1 90 ? -13.825 -1.619 4.874 1.00 98.56 90 LYS A CA 1
ATOM 703 C C . LYS A 1 90 ? -12.500 -2.206 4.417 1.00 98.56 90 LYS A C 1
ATOM 705 O O . LYS A 1 90 ? -12.485 -3.149 3.632 1.00 98.56 90 LYS A O 1
ATOM 710 N N . SER A 1 91 ? -11.386 -1.693 4.934 1.00 98.75 91 SER A N 1
ATOM 711 C CA . SER A 1 91 ? -10.084 -2.328 4.725 1.00 98.75 91 SER A CA 1
ATOM 712 C C . SER A 1 91 ? -10.059 -3.691 5.419 1.00 98.75 91 SER A C 1
ATOM 714 O O . SER A 1 91 ? -10.271 -3.778 6.633 1.00 98.75 91 SER A O 1
ATOM 716 N N . VAL A 1 92 ? -9.820 -4.746 4.642 1.00 98.81 92 VAL A N 1
ATOM 717 C CA . VAL A 1 92 ? -9.737 -6.136 5.119 1.00 98.81 92 VAL A CA 1
ATOM 718 C C . VAL A 1 92 ? -8.320 -6.704 5.056 1.00 98.81 92 VAL A C 1
ATOM 720 O O . VAL A 1 92 ? -8.035 -7.663 5.770 1.00 98.81 92 VAL A O 1
ATOM 723 N N . ASP A 1 93 ? -7.430 -6.080 4.278 1.00 98.88 93 ASP A N 1
ATOM 724 C CA . ASP A 1 93 ? -5.981 -6.317 4.272 1.00 98.88 93 ASP A CA 1
ATOM 725 C C . ASP A 1 93 ? -5.231 -5.058 3.782 1.00 98.88 93 ASP A C 1
ATOM 727 O O . ASP A 1 93 ? -5.823 -4.214 3.104 1.00 98.88 93 ASP A O 1
ATOM 731 N N . THR A 1 94 ? -3.951 -4.904 4.128 1.00 98.88 94 THR A N 1
ATOM 732 C CA . THR A 1 94 ? -3.081 -3.799 3.678 1.00 98.88 94 THR A CA 1
ATOM 733 C C . THR A 1 94 ? -1.601 -4.172 3.758 1.00 98.88 94 THR A C 1
ATOM 735 O O . THR A 1 94 ? -1.177 -4.887 4.665 1.00 98.88 94 THR A O 1
ATOM 738 N N . SER A 1 95 ? -0.795 -3.729 2.792 1.00 98.88 95 SER A N 1
ATOM 739 C CA . SER A 1 95 ? 0.555 -4.280 2.608 1.00 98.88 95 SER A CA 1
ATOM 740 C C . SER A 1 95 ? 1.543 -3.786 3.659 1.00 98.88 95 SER A C 1
ATOM 742 O O . SER A 1 95 ? 2.417 -4.538 4.082 1.00 98.88 95 SER A O 1
ATOM 744 N N . MET A 1 96 ? 1.397 -2.533 4.101 1.00 98.88 96 MET A N 1
ATOM 745 C CA . MET A 1 96 ? 2.238 -1.988 5.163 1.00 98.88 96 MET A CA 1
ATOM 746 C C . MET A 1 96 ? 1.857 -2.560 6.524 1.00 98.88 96 MET A C 1
ATOM 748 O O . MET A 1 96 ? 0.715 -2.952 6.773 1.00 98.88 96 MET A O 1
ATOM 752 N N . GLY A 1 97 ? 2.854 -2.597 7.397 1.00 98.62 97 GLY A N 1
ATOM 753 C CA . GLY A 1 97 ? 2.876 -3.411 8.593 1.00 98.62 97 GLY A CA 1
ATOM 754 C C . GLY A 1 97 ? 2.616 -2.667 9.883 1.00 98.62 97 GLY A C 1
ATOM 755 O O . GLY A 1 97 ? 1.780 -1.764 9.977 1.00 98.62 97 GLY A O 1
ATOM 756 N N . PHE A 1 98 ? 3.394 -3.058 10.891 1.00 98.56 98 PHE A N 1
ATOM 757 C CA . PHE A 1 98 ? 3.636 -2.265 12.090 1.00 98.56 98 PHE A CA 1
ATOM 758 C C . PHE A 1 98 ? 4.220 -0.888 11.740 1.00 98.56 98 PHE A C 1
ATOM 760 O O . PHE A 1 98 ? 3.857 0.112 12.352 1.00 98.56 98 PHE A O 1
ATOM 767 N N . THR A 1 99 ? 5.079 -0.835 10.717 1.00 98.56 99 THR A N 1
ATOM 768 C CA . THR A 1 99 ? 5.675 0.389 10.173 1.00 98.56 99 THR A CA 1
ATOM 769 C C . THR A 1 99 ? 5.412 0.503 8.664 1.00 98.56 99 THR A C 1
ATOM 771 O O . THR A 1 99 ? 5.016 -0.482 8.028 1.00 98.56 99 THR A O 1
ATOM 774 N N . PRO A 1 100 ? 5.684 1.670 8.054 1.00 98.56 100 PRO A N 1
ATOM 775 C CA . PRO A 1 100 ? 5.627 1.846 6.603 1.00 98.56 100 PRO A CA 1
ATOM 776 C C . PRO A 1 100 ? 6.719 1.110 5.801 1.00 98.56 100 PRO A C 1
ATOM 778 O O . PRO A 1 100 ? 6.872 1.398 4.615 1.00 98.56 100 PRO A O 1
ATOM 781 N N . LEU A 1 101 ? 7.530 0.248 6.429 1.00 98.75 101 LEU A N 1
ATOM 782 C CA . LEU A 1 101 ? 8.610 -0.492 5.767 1.00 98.75 101 LEU A CA 1
ATOM 783 C C . LEU A 1 101 ? 8.121 -1.788 5.109 1.00 98.75 101 LEU A C 1
ATOM 785 O O . LEU A 1 101 ? 8.587 -2.112 4.023 1.00 98.75 101 LEU A O 1
ATOM 789 N N . GLU A 1 102 ? 7.206 -2.521 5.754 1.00 98.81 102 GLU A N 1
ATOM 790 C CA . GLU A 1 102 ? 6.706 -3.806 5.240 1.00 98.81 102 GLU A CA 1
ATOM 791 C C . GLU A 1 102 ? 5.955 -3.622 3.911 1.00 98.81 102 GLU A C 1
ATOM 793 O O . GLU A 1 102 ? 5.276 -2.613 3.680 1.00 98.81 102 GLU A O 1
ATOM 798 N N . GLY A 1 103 ? 6.045 -4.631 3.051 1.00 98.69 103 GLY A N 1
ATOM 799 C CA . GLY A 1 103 ? 5.245 -4.764 1.854 1.00 98.69 103 GLY A CA 1
ATOM 800 C C . GLY A 1 103 ? 6.006 -4.508 0.569 1.00 98.69 103 GLY A C 1
ATOM 801 O O . GLY A 1 103 ? 6.892 -5.267 0.165 1.00 98.69 103 GLY A O 1
ATOM 802 N N . LEU A 1 104 ? 5.592 -3.469 -0.149 1.00 98.81 104 LEU A N 1
ATOM 803 C CA . LEU A 1 104 ? 6.137 -3.181 -1.467 1.00 98.81 104 LEU A CA 1
ATOM 804 C C . LEU A 1 104 ? 7.587 -2.701 -1.383 1.00 98.81 104 LEU A C 1
ATOM 806 O O . LEU A 1 104 ? 7.973 -2.014 -0.442 1.00 98.81 104 LEU A O 1
ATOM 810 N N . VAL A 1 105 ? 8.357 -2.998 -2.430 1.00 98.38 105 VAL A N 1
ATOM 811 C CA . VAL A 1 105 ? 9.578 -2.243 -2.734 1.00 98.38 105 VAL A CA 1
ATOM 812 C C . VAL A 1 105 ? 9.151 -0.800 -3.000 1.00 98.38 105 VAL A C 1
ATOM 814 O O . VAL A 1 105 ? 8.150 -0.581 -3.682 1.00 98.38 105 VAL A O 1
ATOM 817 N N . MET A 1 106 ? 9.854 0.180 -2.437 1.00 98.56 106 MET A N 1
ATOM 818 C CA . MET A 1 106 ? 9.505 1.604 -2.572 1.00 98.56 106 MET A CA 1
ATOM 819 C C . MET A 1 106 ? 10.722 2.400 -3.042 1.00 98.56 106 MET A C 1
ATOM 821 O O . MET A 1 106 ? 11.739 1.807 -3.388 1.00 98.56 106 MET A O 1
ATOM 825 N N . GLY A 1 107 ? 10.658 3.735 -3.035 1.00 98.50 107 GLY A N 1
ATOM 826 C CA . GLY A 1 107 ? 11.776 4.559 -3.501 1.00 98.50 107 GLY A CA 1
ATOM 827 C C . GLY A 1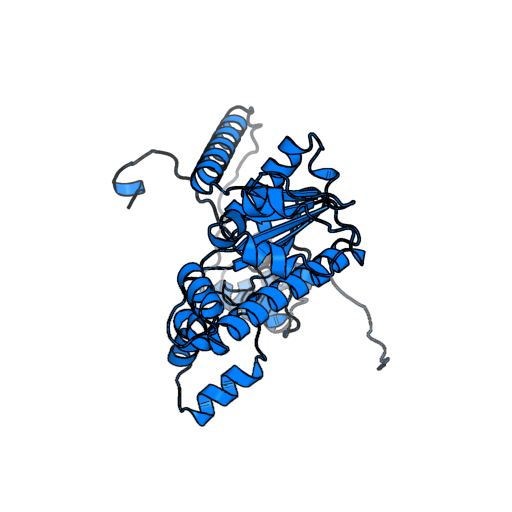 107 ? 13.090 4.253 -2.773 1.00 98.50 107 GLY A C 1
ATOM 828 O O . GLY A 1 107 ? 14.084 3.934 -3.413 1.00 98.50 107 GLY A O 1
ATOM 829 N N . THR A 1 108 ? 13.077 4.271 -1.438 1.00 98.69 108 THR A N 1
ATOM 830 C CA . THR A 1 108 ? 14.273 4.003 -0.611 1.00 98.69 108 THR A CA 1
ATOM 831 C C . THR A 1 108 ? 14.088 2.876 0.407 1.00 98.69 108 THR A C 1
ATOM 833 O O . THR A 1 108 ? 14.995 2.580 1.185 1.00 98.69 108 THR A O 1
ATOM 836 N N . ARG A 1 109 ? 12.892 2.273 0.446 1.00 98.81 109 ARG A N 1
ATOM 837 C CA . ARG A 1 109 ? 12.516 1.239 1.416 1.00 98.81 109 ARG A CA 1
ATOM 838 C C . ARG A 1 109 ? 12.552 -0.145 0.783 1.00 98.81 109 ARG A C 1
ATOM 840 O O . ARG A 1 109 ? 12.054 -0.313 -0.331 1.00 98.81 109 ARG A O 1
ATOM 847 N N . CYS A 1 110 ? 13.099 -1.127 1.499 1.00 98.69 110 CYS A N 1
ATOM 848 C CA . CYS A 1 110 ? 13.274 -2.485 0.975 1.00 98.69 110 CYS A CA 1
ATOM 849 C C . CYS A 1 110 ? 11.957 -3.240 0.729 1.00 98.69 110 CYS A C 1
ATOM 851 O O . CYS A 1 110 ? 11.908 -4.074 -0.173 1.00 98.69 110 CYS A O 1
ATOM 853 N N . GLY A 1 111 ? 10.896 -2.947 1.488 1.00 98.75 111 GLY A N 1
ATOM 854 C CA . GLY A 1 111 ? 9.696 -3.784 1.482 1.00 98.75 111 GLY A CA 1
ATOM 855 C C . GLY A 1 111 ? 9.939 -5.113 2.195 1.00 98.75 111 GLY A C 1
ATOM 856 O O . GLY A 1 111 ? 10.803 -5.217 3.068 1.00 98.75 111 GLY A O 1
ATOM 857 N N . ASP A 1 112 ? 9.194 -6.146 1.804 1.00 98.62 112 ASP A N 1
ATOM 858 C CA . ASP A 1 112 ? 9.369 -7.485 2.367 1.00 98.62 112 ASP A CA 1
ATOM 859 C C . ASP A 1 112 ? 10.721 -8.099 1.999 1.00 98.62 112 ASP A C 1
ATOM 861 O O . ASP A 1 112 ? 11.018 -8.355 0.823 1.00 98.62 112 ASP A O 1
ATOM 865 N N . ILE A 1 113 ? 11.468 -8.461 3.034 1.00 98.38 113 ILE A N 1
ATOM 866 C CA . ILE A 1 113 ? 12.676 -9.281 2.973 1.00 98.38 113 ILE A CA 1
ATOM 867 C C . ILE A 1 113 ? 12.573 -10.406 4.005 1.00 98.38 113 ILE A C 1
ATOM 869 O O . ILE A 1 113 ? 11.700 -10.384 4.874 1.00 98.38 113 ILE A O 1
ATOM 873 N N . ASP A 1 114 ? 13.460 -11.393 3.918 1.00 98.50 114 ASP A N 1
ATOM 874 C CA . ASP A 1 114 ? 13.593 -12.400 4.969 1.00 98.50 114 ASP A CA 1
ATOM 875 C C . ASP A 1 114 ? 14.071 -11.727 6.275 1.00 98.50 114 ASP A C 1
ATOM 877 O O . ASP A 1 114 ? 15.148 -11.121 6.280 1.00 98.50 114 ASP A O 1
ATOM 881 N N . PRO A 1 115 ? 13.317 -11.822 7.390 1.00 97.56 115 PRO A N 1
ATOM 882 C CA . PRO A 1 115 ? 13.722 -11.237 8.666 1.00 97.56 115 PRO A CA 1
ATOM 883 C C . PRO A 1 115 ? 15.091 -11.712 9.177 1.00 97.56 115 PRO A C 1
ATOM 885 O O . PRO A 1 115 ? 15.759 -10.960 9.886 1.00 97.56 115 PRO A O 1
ATOM 888 N N . ALA A 1 116 ? 15.543 -12.919 8.818 1.00 97.75 116 ALA A N 1
ATOM 889 C CA . ALA A 1 116 ? 16.855 -13.431 9.220 1.00 97.75 116 ALA A CA 1
ATOM 890 C C . ALA A 1 116 ? 18.023 -12.649 8.586 1.00 97.75 116 ALA A C 1
ATOM 892 O O . ALA A 1 116 ? 19.114 -12.586 9.167 1.00 97.75 116 ALA A O 1
ATOM 893 N N . LEU A 1 117 ? 17.793 -11.988 7.441 1.00 97.19 117 LEU A N 1
ATOM 894 C CA . LEU A 1 117 ? 18.799 -11.139 6.793 1.00 97.19 117 LEU A CA 1
ATOM 895 C C . LEU A 1 117 ? 19.184 -9.943 7.660 1.00 97.19 117 LEU A C 1
ATOM 897 O O . LEU A 1 117 ? 20.330 -9.511 7.617 1.00 97.19 117 LEU A O 1
ATOM 901 N N . VAL A 1 118 ? 18.264 -9.441 8.485 1.00 96.94 118 VAL A N 1
ATOM 902 C CA . VAL A 1 118 ? 18.512 -8.292 9.366 1.00 96.94 118 VAL A CA 1
ATOM 903 C C . VAL A 1 118 ? 19.676 -8.593 10.312 1.00 96.94 118 VAL A C 1
ATOM 905 O O . VAL A 1 118 ? 20.638 -7.829 10.375 1.00 96.94 118 VAL A O 1
ATOM 908 N N . SER A 1 119 ? 19.630 -9.734 11.009 1.00 96.56 119 SER A N 1
ATOM 909 C CA . SER A 1 119 ? 20.721 -10.166 11.891 1.00 96.56 119 SER A CA 1
ATOM 910 C C . SER A 1 119 ? 21.977 -10.560 11.122 1.00 96.56 119 SER A C 1
ATOM 912 O O . SER A 1 119 ? 23.077 -10.253 11.572 1.00 96.56 119 SER A O 1
ATOM 914 N N . TYR A 1 120 ? 21.824 -11.212 9.966 1.00 98.12 120 TYR A N 1
ATOM 915 C CA . TYR A 1 120 ? 22.956 -11.654 9.156 1.00 98.12 120 TYR A CA 1
ATOM 916 C C . TYR A 1 120 ? 23.789 -10.469 8.650 1.00 98.12 120 TYR A C 1
ATOM 918 O O . TYR A 1 120 ? 25.006 -10.454 8.819 1.00 98.12 120 TYR A O 1
ATOM 926 N N . ILE A 1 121 ? 23.144 -9.445 8.084 1.00 97.69 121 ILE A N 1
ATOM 927 C CA . ILE A 1 121 ? 23.819 -8.230 7.608 1.00 97.69 121 ILE A CA 1
ATOM 928 C C . ILE A 1 121 ? 24.445 -7.487 8.791 1.00 97.69 121 ILE A C 1
ATOM 930 O O . ILE A 1 121 ? 25.608 -7.106 8.721 1.00 97.69 121 ILE A O 1
ATOM 934 N N . ALA A 1 122 ? 23.712 -7.328 9.899 1.00 97.62 122 ALA A N 1
ATOM 935 C CA . ALA A 1 122 ? 24.224 -6.637 11.082 1.00 97.62 122 ALA A CA 1
ATOM 936 C C . ALA A 1 122 ? 25.524 -7.258 11.612 1.00 97.62 122 ALA A C 1
ATOM 938 O O . ALA A 1 122 ? 26.451 -6.534 11.963 1.00 97.62 122 ALA A O 1
ATOM 939 N N . GLN A 1 123 ? 25.596 -8.590 11.651 1.00 97.38 123 GLN A N 1
ATOM 940 C CA . GLN A 1 123 ? 26.763 -9.313 12.151 1.00 97.38 123 GLN A CA 1
ATOM 941 C C . GLN A 1 123 ? 27.945 -9.263 11.180 1.00 97.38 123 GLN A C 1
ATOM 943 O O . GLN A 1 123 ? 29.060 -8.994 11.616 1.00 97.38 123 GLN A O 1
ATOM 948 N N . ASN A 1 124 ? 27.714 -9.493 9.884 1.00 98.06 124 ASN A N 1
ATOM 949 C CA . ASN A 1 124 ? 28.799 -9.534 8.898 1.00 98.06 124 ASN A CA 1
ATOM 950 C C . ASN A 1 124 ? 29.380 -8.148 8.597 1.00 98.06 124 ASN A C 1
ATOM 952 O O . ASN A 1 124 ? 30.589 -8.011 8.455 1.00 98.06 124 ASN A O 1
ATOM 956 N N . GLU A 1 125 ? 28.535 -7.118 8.567 1.00 97.25 125 GLU A N 1
ATOM 957 C CA . GLU A 1 125 ? 28.945 -5.737 8.276 1.00 97.25 125 GLU A CA 1
ATOM 958 C C . GLU A 1 125 ? 29.206 -4.915 9.552 1.00 97.25 125 GLU A C 1
ATOM 960 O O . GLU A 1 125 ? 29.452 -3.709 9.493 1.00 97.25 125 GLU A O 1
ATOM 965 N N . ASN A 1 126 ? 29.128 -5.556 10.726 1.00 96.88 126 ASN A N 1
ATOM 966 C CA . ASN A 1 126 ? 29.294 -4.934 12.042 1.00 96.88 126 ASN A CA 1
ATOM 967 C C . ASN A 1 126 ? 28.457 -3.643 12.207 1.00 96.88 126 ASN A C 1
ATOM 969 O O . ASN A 1 126 ? 28.936 -2.592 12.652 1.00 96.88 126 ASN A O 1
ATOM 973 N N . LEU A 1 127 ? 27.189 -3.707 11.790 1.00 97.12 127 LEU A N 1
ATOM 974 C CA . LEU A 1 127 ? 26.260 -2.579 11.806 1.00 97.12 127 LEU A CA 1
ATOM 975 C C . LEU A 1 127 ? 25.398 -2.592 13.069 1.00 97.12 127 LEU A C 1
ATOM 977 O O . LEU A 1 127 ? 24.890 -3.625 13.502 1.00 97.12 127 LEU A O 1
ATOM 981 N N . SER A 1 128 ? 25.165 -1.405 13.633 1.00 97.62 128 SER A N 1
ATOM 982 C CA . SER A 1 128 ? 24.174 -1.227 14.694 1.00 97.62 128 SER A CA 1
ATOM 983 C C . SER A 1 128 ? 22.749 -1.373 14.150 1.00 97.62 128 SER A C 1
ATOM 985 O O . SER A 1 128 ? 22.497 -1.171 12.961 1.00 97.62 128 SER A O 1
ATOM 987 N N . LEU A 1 129 ? 21.784 -1.640 15.037 1.00 95.00 129 LEU A N 1
ATOM 988 C CA . LEU A 1 129 ? 20.363 -1.697 14.664 1.00 95.00 129 LEU A CA 1
ATOM 989 C C . LEU A 1 129 ? 19.867 -0.391 14.022 1.00 95.00 129 LEU A C 1
ATOM 991 O O . LEU A 1 129 ? 19.048 -0.437 13.113 1.00 95.00 129 LEU A O 1
ATOM 995 N N . GLU A 1 130 ? 20.395 0.761 14.441 1.00 97.44 130 GLU A N 1
ATOM 996 C CA . GLU A 1 130 ? 20.088 2.060 13.831 1.00 97.44 130 GLU A CA 1
ATOM 997 C C . GLU A 1 130 ? 20.619 2.164 12.394 1.00 97.44 130 GLU A C 1
ATOM 999 O O . GLU A 1 130 ? 19.925 2.646 11.500 1.00 97.44 130 GLU A O 1
ATOM 1004 N N . LYS A 1 131 ? 21.841 1.679 12.138 1.00 98.00 131 LYS A N 1
ATOM 1005 C CA . LYS A 1 131 ? 22.392 1.634 10.777 1.00 98.00 131 LYS A CA 1
ATOM 1006 C C . LYS A 1 131 ? 21.597 0.684 9.887 1.00 98.00 131 LYS A C 1
ATOM 1008 O O . LYS A 1 131 ? 21.388 0.998 8.722 1.00 98.00 131 LYS A O 1
ATOM 1013 N N . ILE A 1 132 ? 21.116 -0.431 10.433 1.00 98.25 132 ILE A N 1
ATOM 1014 C CA . ILE A 1 132 ? 20.243 -1.364 9.713 1.00 98.25 132 ILE A CA 1
ATOM 1015 C C . ILE A 1 132 ? 18.870 -0.745 9.424 1.00 98.25 132 ILE A C 1
ATOM 1017 O O . ILE A 1 132 ? 18.380 -0.865 8.304 1.00 98.25 132 ILE A O 1
ATOM 1021 N N . ASP A 1 133 ? 18.262 -0.031 10.375 1.00 97.75 133 ASP A N 1
ATOM 1022 C CA . ASP A 1 133 ? 17.008 0.692 10.128 1.00 97.75 133 ASP A CA 1
ATOM 1023 C C . ASP A 1 133 ? 17.172 1.748 9.022 1.00 97.75 133 ASP A C 1
ATOM 1025 O O . ASP A 1 133 ? 16.357 1.811 8.096 1.00 97.75 133 ASP A O 1
ATOM 1029 N N . ASN A 1 134 ? 18.273 2.508 9.054 1.00 98.25 134 ASN A N 1
ATOM 1030 C CA . ASN A 1 134 ? 18.623 3.458 8.000 1.00 98.25 134 ASN A CA 1
ATOM 1031 C C . ASN A 1 134 ? 18.855 2.765 6.652 1.00 98.25 134 ASN A C 1
ATOM 1033 O O . ASN A 1 134 ? 18.291 3.202 5.649 1.00 98.25 134 ASN A O 1
ATOM 1037 N N . LEU A 1 135 ? 19.612 1.664 6.619 1.00 98.38 135 LEU A N 1
ATOM 1038 C CA . LEU A 1 135 ? 19.830 0.863 5.412 1.00 98.38 135 LEU A CA 1
ATOM 1039 C C . LEU A 1 135 ? 18.487 0.469 4.786 1.00 98.38 135 LEU A C 1
ATOM 1041 O O . LEU A 1 135 ? 18.249 0.739 3.608 1.00 98.38 135 LEU A O 1
ATOM 1045 N N . MET A 1 136 ? 17.587 -0.111 5.584 1.00 98.56 136 MET A N 1
ATOM 1046 C CA . MET A 1 136 ? 16.298 -0.621 5.116 1.00 98.56 136 MET A CA 1
ATOM 1047 C C . MET A 1 136 ? 15.324 0.484 4.697 1.00 98.56 136 MET A C 1
ATOM 1049 O O . MET A 1 136 ? 14.525 0.255 3.791 1.00 98.56 136 MET A O 1
ATOM 1053 N N . ASN A 1 137 ? 15.366 1.667 5.328 1.00 98.62 137 ASN A N 1
ATOM 1054 C CA . ASN A 1 137 ? 14.419 2.756 5.059 1.00 98.62 137 ASN A CA 1
ATOM 1055 C C . ASN A 1 137 ? 14.913 3.817 4.065 1.00 98.62 137 ASN A C 1
ATOM 1057 O O . ASN A 1 137 ? 14.084 4.509 3.458 1.00 98.62 137 ASN A O 1
ATOM 1061 N N . LYS A 1 138 ? 16.227 4.028 3.962 1.00 98.25 138 LYS A N 1
ATOM 1062 C CA . LYS A 1 138 ? 16.832 5.186 3.280 1.00 98.25 138 LYS A CA 1
ATOM 1063 C C . LYS A 1 138 ? 17.794 4.812 2.158 1.00 98.25 138 LYS A C 1
ATOM 1065 O O . LYS A 1 138 ? 17.971 5.630 1.264 1.00 98.25 138 LYS A O 1
ATOM 1070 N N . SER A 1 139 ? 18.357 3.606 2.173 1.00 98.06 139 SER A N 1
ATOM 1071 C CA . SER A 1 139 ? 19.383 3.173 1.209 1.00 98.06 139 SER A CA 1
ATOM 1072 C C . SER A 1 139 ? 19.014 1.887 0.463 1.00 98.06 139 SER A C 1
ATOM 1074 O O . SER A 1 139 ? 19.851 1.304 -0.212 1.00 98.06 139 SER A O 1
ATOM 1076 N N . SER A 1 140 ? 17.766 1.434 0.586 1.00 98.69 140 SER A N 1
ATOM 1077 C CA . SER A 1 140 ? 17.248 0.233 -0.074 1.00 98.69 140 SER A CA 1
ATOM 1078 C C . SER A 1 140 ? 16.268 0.614 -1.188 1.00 98.69 140 SER A C 1
ATOM 1080 O O . SER A 1 140 ? 16.287 1.733 -1.696 1.00 98.69 140 SER A O 1
ATOM 1082 N N . GLY A 1 141 ? 15.382 -0.303 -1.577 1.00 98.56 141 GLY A N 1
ATOM 1083 C CA . GLY A 1 141 ? 14.326 -0.014 -2.540 1.00 98.56 141 GLY A CA 1
ATOM 1084 C C . GLY A 1 141 ? 14.872 0.260 -3.937 1.00 98.56 141 GLY A C 1
ATOM 1085 O O . GLY A 1 141 ? 15.900 -0.288 -4.327 1.00 98.56 141 GLY A O 1
ATOM 1086 N N . MET A 1 142 ? 14.189 1.122 -4.683 1.00 98.69 142 MET A N 1
ATOM 1087 C CA . MET A 1 142 ? 14.618 1.537 -6.017 1.00 98.69 142 MET A CA 1
ATOM 1088 C C . MET A 1 142 ? 16.009 2.181 -6.001 1.00 98.69 142 MET A C 1
ATOM 1090 O O . MET A 1 142 ? 16.812 1.876 -6.878 1.00 98.69 142 MET A O 1
ATOM 1094 N N . LEU A 1 143 ? 16.328 2.980 -4.975 1.00 98.75 143 LEU A N 1
ATOM 1095 C CA . LEU A 1 143 ? 17.661 3.564 -4.807 1.00 98.75 143 LEU A CA 1
ATOM 1096 C C . LEU A 1 143 ? 18.733 2.487 -4.659 1.00 98.75 143 LEU A C 1
ATOM 1098 O O . LEU A 1 143 ? 19.726 2.518 -5.369 1.00 98.75 143 LEU A O 1
ATOM 1102 N N . GLY A 1 144 ? 18.523 1.521 -3.765 1.00 98.56 144 GLY A N 1
ATOM 1103 C CA . GLY A 1 144 ? 19.489 0.442 -3.551 1.00 98.56 144 GLY A CA 1
ATOM 1104 C C . GLY A 1 144 ? 19.639 -0.481 -4.764 1.00 98.56 144 GLY A C 1
ATOM 1105 O O . GLY A 1 144 ? 20.725 -0.981 -5.019 1.00 98.56 144 GLY A O 1
ATOM 1106 N N . LEU A 1 145 ? 18.567 -0.701 -5.534 1.00 98.56 145 LEU A N 1
ATOM 1107 C CA . LEU A 1 145 ? 18.601 -1.557 -6.726 1.00 98.56 145 LEU A CA 1
ATOM 1108 C C . LEU A 1 145 ? 19.276 -0.886 -7.926 1.00 98.56 145 LEU A C 1
ATOM 1110 O O . LEU A 1 145 ? 19.919 -1.565 -8.726 1.00 98.56 145 LEU A O 1
ATOM 1114 N N . THR A 1 146 ? 19.092 0.423 -8.081 1.00 98.44 146 THR A N 1
ATOM 1115 C CA . THR A 1 146 ? 19.656 1.190 -9.202 1.00 98.44 146 THR A CA 1
ATOM 1116 C C . THR A 1 146 ? 21.004 1.815 -8.884 1.00 98.44 146 THR A C 1
ATOM 1118 O O . THR A 1 146 ? 21.731 2.150 -9.809 1.00 98.44 146 THR A O 1
ATOM 1121 N N . GLU A 1 147 ? 21.322 1.975 -7.597 1.00 97.81 147 GLU A N 1
ATOM 1122 C CA . GLU A 1 147 ? 22.509 2.658 -7.062 1.00 97.81 147 GLU A CA 1
ATOM 1123 C C . GLU A 1 147 ? 22.619 4.143 -7.460 1.00 97.81 147 GLU A C 1
ATOM 1125 O O . GLU A 1 147 ? 23.605 4.804 -7.140 1.00 97.81 147 GLU A O 1
ATOM 1130 N N . THR A 1 148 ? 21.594 4.694 -8.120 1.00 96.94 148 THR A N 1
ATOM 1131 C CA . THR A 1 148 ? 21.625 6.034 -8.723 1.00 96.94 148 THR A CA 1
ATOM 1132 C C . THR A 1 148 ? 20.429 6.894 -8.329 1.00 96.94 148 THR A C 1
ATOM 1134 O O . THR A 1 148 ? 20.621 8.063 -8.001 1.00 96.94 148 THR A O 1
ATOM 1137 N N . SER A 1 149 ? 19.201 6.360 -8.345 1.00 96.75 149 SER A N 1
ATOM 1138 C CA . SER A 1 149 ? 17.992 7.168 -8.151 1.00 96.75 149 SER A CA 1
ATOM 1139 C C . SER A 1 149 ? 16.853 6.396 -7.486 1.00 96.75 149 SER A C 1
ATOM 1141 O O . SER A 1 149 ? 16.672 5.195 -7.672 1.00 96.75 149 SER A O 1
ATOM 1143 N N . ASN A 1 150 ? 16.031 7.105 -6.714 1.00 97.44 150 ASN A N 1
ATOM 1144 C CA . ASN A 1 150 ? 14.721 6.627 -6.271 1.00 97.44 150 ASN A CA 1
ATOM 1145 C C . ASN A 1 150 ? 13.559 7.216 -7.088 1.00 97.44 150 ASN A C 1
ATOM 1147 O O . ASN A 1 150 ? 12.401 6.907 -6.792 1.00 97.44 150 ASN A O 1
ATOM 1151 N N . ASP A 1 151 ? 13.832 8.075 -8.074 1.00 97.50 151 ASP A N 1
ATOM 1152 C CA . ASP A 1 151 ? 12.812 8.684 -8.922 1.00 97.50 151 ASP A CA 1
ATOM 1153 C C . ASP A 1 151 ? 12.488 7.777 -10.105 1.00 97.50 151 ASP A C 1
ATOM 1155 O O . ASP A 1 151 ? 13.279 7.602 -11.031 1.00 97.50 151 ASP A O 1
ATOM 1159 N N . LEU A 1 152 ? 11.277 7.224 -10.110 1.00 96.12 152 LEU A N 1
ATOM 1160 C CA . LEU A 1 152 ? 10.880 6.267 -11.134 1.00 96.12 152 LEU A CA 1
ATOM 1161 C C . LEU A 1 152 ? 10.904 6.844 -12.557 1.00 96.12 152 LEU A C 1
ATOM 1163 O O . LEU A 1 152 ? 11.073 6.084 -13.500 1.00 96.12 152 LEU A O 1
ATOM 1167 N N . ARG A 1 153 ? 10.792 8.167 -12.727 1.00 96.38 153 ARG A N 1
ATOM 1168 C CA . ARG A 1 153 ? 10.886 8.809 -14.047 1.00 96.38 153 ARG A CA 1
ATOM 1169 C C . ARG A 1 153 ? 12.293 8.686 -14.623 1.00 96.38 153 ARG A C 1
ATOM 1171 O O . ARG A 1 153 ? 12.449 8.392 -15.803 1.00 96.38 153 ARG A O 1
ATOM 1178 N N . GLU A 1 154 ? 13.306 8.899 -13.787 1.00 97.50 154 GLU A N 1
ATOM 1179 C CA . GLU A 1 154 ? 14.710 8.750 -14.175 1.00 97.50 154 GLU A CA 1
ATOM 1180 C C . GLU A 1 154 ? 15.034 7.279 -14.433 1.00 97.50 154 GLU A C 1
ATOM 1182 O O . GLU A 1 154 ? 15.655 6.943 -15.437 1.00 97.50 154 GLU A O 1
ATOM 1187 N N . ILE A 1 155 ? 14.530 6.387 -13.577 1.00 98.31 155 ILE A N 1
ATOM 1188 C CA . ILE A 1 155 ? 14.738 4.943 -13.712 1.00 98.31 155 ILE A CA 1
ATOM 1189 C C . ILE A 1 155 ? 14.103 4.404 -15.001 1.00 98.31 155 ILE A C 1
ATOM 1191 O O . ILE A 1 155 ? 14.720 3.597 -15.696 1.00 98.31 155 ILE A O 1
ATOM 1195 N N . GLU A 1 156 ? 12.890 4.847 -15.345 1.00 97.69 156 GLU A N 1
ATOM 1196 C CA . GLU A 1 156 ? 12.229 4.503 -16.610 1.00 97.69 156 GLU A CA 1
ATOM 1197 C C . GLU A 1 156 ? 13.044 4.980 -17.818 1.00 97.69 156 GLU A C 1
ATOM 1199 O O . GLU A 1 156 ? 13.257 4.200 -18.747 1.00 97.69 156 GLU A O 1
ATOM 1204 N N . LEU A 1 157 ? 13.563 6.211 -17.775 1.00 98.00 157 LEU A N 1
ATOM 1205 C CA . LEU A 1 157 ? 14.396 6.769 -18.841 1.00 98.00 157 LEU A CA 1
ATOM 1206 C C . LEU A 1 157 ? 15.703 5.981 -19.025 1.00 98.00 157 LEU A C 1
ATOM 1208 O O . LEU A 1 157 ? 16.087 5.668 -20.150 1.00 98.00 157 LEU A O 1
ATOM 1212 N N . GLU A 1 158 ? 16.392 5.635 -17.938 1.00 98.38 158 GLU A N 1
ATOM 1213 C CA . GLU A 1 158 ? 17.624 4.839 -18.010 1.00 98.38 158 GLU A CA 1
ATOM 1214 C C . GLU A 1 158 ? 17.359 3.407 -18.490 1.00 98.38 158 GLU A C 1
ATOM 1216 O O . GLU A 1 158 ? 18.149 2.844 -19.254 1.00 98.38 158 GLU A O 1
ATOM 1221 N N . ALA A 1 159 ? 16.224 2.816 -18.110 1.00 98.06 159 ALA A N 1
ATOM 1222 C CA . ALA A 1 159 ? 15.797 1.530 -18.649 1.00 98.06 159 ALA A CA 1
ATOM 1223 C C . ALA A 1 159 ? 15.511 1.613 -20.162 1.00 98.06 159 ALA A C 1
ATOM 1225 O O . ALA A 1 159 ? 15.916 0.715 -20.901 1.00 98.06 159 ALA A O 1
ATOM 1226 N N . GLU A 1 160 ? 14.874 2.690 -20.635 1.00 97.31 160 GLU A N 1
ATOM 1227 C CA . GLU A 1 160 ? 14.612 2.936 -22.063 1.00 97.31 160 GLU A CA 1
ATOM 1228 C C . GLU A 1 160 ? 15.910 3.117 -22.867 1.00 97.31 160 GLU A C 1
ATOM 1230 O O . GLU A 1 160 ? 16.031 2.589 -23.972 1.00 97.31 160 GLU A O 1
ATOM 1235 N N . LYS A 1 161 ? 16.930 3.755 -22.278 1.00 98.06 161 LYS A N 1
ATOM 1236 C CA . LYS A 1 161 ? 18.292 3.842 -22.843 1.00 98.06 161 LYS A CA 1
ATOM 1237 C C . LYS A 1 161 ? 19.049 2.504 -22.855 1.00 98.06 161 LYS A C 1
ATOM 1239 O O . LYS A 1 161 ? 20.174 2.444 -23.348 1.00 98.06 161 LYS A O 1
ATOM 1244 N N . GLY A 1 162 ? 18.459 1.429 -22.328 1.00 98.12 162 GLY A N 1
ATOM 1245 C CA . GLY A 1 162 ? 19.022 0.078 -22.348 1.00 98.12 162 GLY A CA 1
ATOM 1246 C C . GLY A 1 162 ? 19.734 -0.351 -21.062 1.00 98.12 162 GLY A C 1
ATOM 1247 O O . GLY A 1 162 ? 20.404 -1.388 -21.060 1.00 98.12 162 GLY A O 1
ATOM 1248 N N . SER A 1 163 ? 19.600 0.392 -19.956 1.00 98.50 163 SER A N 1
ATOM 1249 C CA . SER A 1 163 ? 20.199 -0.010 -18.681 1.00 98.50 163 SER A CA 1
ATOM 1250 C C . SER A 1 163 ? 19.519 -1.254 -18.100 1.00 98.50 163 SER A C 1
ATOM 1252 O O . SER A 1 163 ? 18.374 -1.222 -17.638 1.00 98.50 163 SER A O 1
ATOM 1254 N N . LYS A 1 164 ? 20.258 -2.370 -18.065 1.00 98.50 164 LYS A N 1
ATOM 1255 C CA . LYS A 1 164 ? 19.775 -3.652 -17.523 1.00 98.50 164 LYS A CA 1
ATOM 1256 C C . LYS A 1 164 ? 19.440 -3.577 -16.032 1.00 98.50 164 LYS A C 1
ATOM 1258 O O . LYS A 1 164 ? 18.474 -4.201 -15.605 1.00 98.50 164 LYS A O 1
ATOM 1263 N N . GLN A 1 165 ? 20.206 -2.811 -15.255 1.00 98.44 165 GLN A N 1
ATOM 1264 C CA . GLN A 1 165 ? 19.997 -2.648 -13.813 1.00 98.44 165 GLN A CA 1
ATOM 1265 C C . GLN A 1 165 ? 18.680 -1.923 -13.513 1.00 98.44 165 GLN A C 1
ATOM 1267 O O . GLN A 1 165 ? 17.877 -2.401 -12.716 1.00 98.44 165 GLN A O 1
ATOM 1272 N N . HIS A 1 166 ? 18.407 -0.818 -14.212 1.00 98.62 166 HIS A N 1
ATOM 1273 C CA . HIS A 1 166 ? 17.167 -0.059 -14.039 1.00 98.62 166 HIS A CA 1
ATOM 1274 C C . HIS A 1 166 ? 15.953 -0.857 -14.522 1.00 98.62 166 HIS A C 1
ATOM 1276 O O . HIS A 1 166 ? 14.920 -0.880 -13.852 1.00 98.62 166 HIS A O 1
ATOM 1282 N N . LYS A 1 167 ? 16.093 -1.600 -15.630 1.00 98.69 167 LYS A N 1
ATOM 1283 C CA . LYS A 1 167 ? 15.048 -2.521 -16.086 1.00 98.69 167 LYS A CA 1
ATOM 1284 C C . LYS A 1 167 ? 14.759 -3.612 -15.048 1.00 98.69 167 LYS A C 1
ATOM 1286 O O . LYS A 1 167 ? 13.596 -3.828 -14.720 1.00 98.69 167 LYS A O 1
ATOM 1291 N N . LEU A 1 168 ? 15.795 -4.228 -14.472 1.00 98.75 168 LEU A N 1
ATOM 1292 C CA . LEU A 1 168 ? 15.644 -5.208 -13.395 1.00 98.75 168 LEU A CA 1
ATOM 1293 C C . LEU A 1 168 ? 14.953 -4.603 -12.163 1.00 98.75 168 LEU A C 1
ATOM 1295 O O . LEU A 1 168 ? 14.056 -5.229 -11.602 1.00 98.75 168 LEU A O 1
ATOM 1299 N N . ALA A 1 169 ? 15.319 -3.383 -11.762 1.00 98.75 169 ALA A N 1
ATOM 1300 C CA . ALA A 1 169 ? 14.682 -2.698 -10.639 1.00 98.75 169 ALA A CA 1
ATOM 1301 C C . ALA A 1 169 ? 13.174 -2.490 -10.880 1.00 98.75 169 ALA A C 1
ATOM 1303 O O . ALA A 1 169 ? 12.357 -2.778 -10.002 1.00 98.75 169 ALA A O 1
ATOM 1304 N N . ILE A 1 170 ? 12.792 -2.062 -12.089 1.00 98.75 170 ILE A N 1
ATOM 1305 C CA . ILE A 1 170 ? 11.385 -1.927 -12.494 1.00 98.75 170 ILE A CA 1
ATOM 1306 C C . ILE A 1 170 ? 10.668 -3.280 -12.478 1.00 98.75 170 ILE A C 1
ATOM 1308 O O . ILE A 1 170 ? 9.542 -3.371 -11.982 1.00 98.75 170 ILE A O 1
ATOM 1312 N N . ASP A 1 171 ? 11.305 -4.330 -12.995 1.00 98.75 171 ASP A N 1
ATOM 1313 C CA . ASP A 1 171 ? 10.716 -5.666 -13.043 1.00 98.75 171 ASP A CA 1
ATOM 1314 C C . ASP A 1 171 ? 10.470 -6.205 -11.621 1.00 98.75 171 ASP A C 1
ATOM 1316 O O . ASP A 1 171 ? 9.384 -6.718 -11.341 1.00 98.75 171 ASP A O 1
ATOM 1320 N N . ILE A 1 172 ? 11.410 -6.000 -10.687 1.00 98.88 172 ILE A N 1
ATOM 1321 C CA . ILE A 1 172 ? 11.254 -6.332 -9.259 1.00 98.88 172 ILE A CA 1
ATOM 1322 C C . ILE A 1 172 ? 10.083 -5.555 -8.635 1.00 98.88 172 ILE A C 1
ATOM 1324 O O . ILE A 1 172 ? 9.245 -6.148 -7.943 1.00 98.88 172 ILE A O 1
ATOM 1328 N N . PHE A 1 173 ? 9.999 -4.246 -8.885 1.00 98.88 173 PHE A N 1
ATOM 1329 C CA . PHE A 1 173 ? 8.931 -3.384 -8.373 1.00 98.88 173 PHE A CA 1
ATOM 1330 C C . PHE A 1 173 ? 7.548 -3.834 -8.871 1.00 98.88 173 PHE A C 1
ATOM 1332 O O . PHE A 1 173 ? 6.644 -4.100 -8.072 1.00 98.88 173 PHE A O 1
ATOM 1339 N N . CYS A 1 174 ? 7.400 -4.022 -10.186 1.00 98.81 174 CYS A N 1
ATOM 1340 C CA . CYS A 1 174 ? 6.152 -4.470 -10.806 1.00 98.81 174 CYS A CA 1
ATOM 1341 C C . CYS A 1 174 ? 5.766 -5.884 -10.358 1.00 98.81 174 CYS A C 1
ATOM 1343 O O . CYS A 1 174 ? 4.591 -6.157 -10.097 1.00 98.81 174 CYS A O 1
ATOM 1345 N N . TYR A 1 175 ? 6.745 -6.780 -10.221 1.00 98.75 175 TYR A N 1
ATOM 1346 C CA . TYR A 1 175 ? 6.529 -8.136 -9.729 1.00 98.75 175 TYR A CA 1
ATOM 1347 C C . TYR A 1 175 ? 5.996 -8.140 -8.292 1.00 98.75 175 TYR A C 1
ATOM 1349 O O . TYR A 1 175 ? 5.037 -8.855 -7.991 1.00 98.75 175 TYR A O 1
ATOM 1357 N N . ARG A 1 176 ? 6.554 -7.304 -7.404 1.00 98.75 176 ARG A N 1
ATOM 1358 C CA . ARG A 1 176 ? 6.081 -7.196 -6.016 1.00 98.75 176 ARG A CA 1
ATOM 1359 C C . ARG A 1 176 ? 4.639 -6.690 -5.947 1.00 98.75 176 ARG A C 1
ATOM 1361 O O . ARG A 1 176 ? 3.835 -7.271 -5.220 1.00 98.75 176 ARG A O 1
ATOM 1368 N N . ILE A 1 177 ? 4.292 -5.679 -6.745 1.00 98.88 177 ILE A N 1
ATOM 1369 C CA . ILE A 1 177 ? 2.914 -5.170 -6.854 1.00 98.88 177 ILE A CA 1
ATOM 1370 C C . ILE A 1 177 ? 1.969 -6.276 -7.341 1.00 98.88 177 ILE A C 1
ATOM 1372 O O . ILE A 1 177 ? 0.933 -6.524 -6.724 1.00 98.88 177 ILE A O 1
ATOM 1376 N N . LYS A 1 178 ? 2.351 -6.992 -8.405 1.00 98.56 178 LYS A N 1
ATOM 1377 C CA . LYS A 1 178 ? 1.582 -8.107 -8.980 1.00 98.56 178 LYS A CA 1
ATOM 1378 C C . LYS A 1 178 ? 1.312 -9.215 -7.962 1.00 98.56 178 LYS A C 1
ATOM 1380 O O . LYS A 1 178 ? 0.178 -9.684 -7.874 1.00 98.56 178 LYS A O 1
ATOM 1385 N N . LYS A 1 179 ? 2.310 -9.584 -7.150 1.00 98.69 179 LYS A N 1
ATOM 1386 C CA . LYS A 1 179 ? 2.140 -10.557 -6.058 1.00 98.69 179 LYS A CA 1
ATOM 1387 C C . LYS A 1 179 ? 1.089 -10.112 -5.043 1.00 98.69 179 LYS A C 1
ATOM 1389 O O . LYS A 1 179 ? 0.242 -10.918 -4.672 1.00 98.69 179 LYS A O 1
ATOM 1394 N N . TYR A 1 180 ? 1.121 -8.849 -4.621 1.00 98.88 180 TYR A N 1
ATOM 1395 C CA . TYR A 1 180 ? 0.141 -8.324 -3.669 1.00 98.88 180 TYR A CA 1
ATOM 1396 C C . TYR A 1 180 ? -1.268 -8.236 -4.258 1.00 98.88 180 TYR A C 1
ATOM 1398 O O . TYR A 1 180 ? -2.223 -8.592 -3.576 1.00 98.88 180 TYR A O 1
ATOM 1406 N N . ILE A 1 181 ? -1.409 -7.841 -5.528 1.00 98.81 181 ILE A N 1
ATOM 1407 C CA . ILE A 1 181 ? -2.708 -7.867 -6.220 1.00 98.81 181 ILE A CA 1
ATOM 1408 C C . ILE A 1 181 ? -3.269 -9.293 -6.241 1.00 98.81 181 ILE A C 1
ATOM 1410 O O . ILE A 1 181 ? -4.424 -9.492 -5.880 1.00 98.81 181 ILE A O 1
ATOM 1414 N N . GLY A 1 182 ? -2.455 -10.291 -6.601 1.00 98.56 182 GLY A N 1
ATOM 1415 C CA . GLY A 1 182 ? -2.877 -11.695 -6.594 1.00 98.56 182 GLY A CA 1
ATOM 1416 C C . GLY A 1 182 ? -3.267 -12.191 -5.197 1.00 98.56 182 GLY A C 1
ATOM 1417 O O . GLY A 1 182 ? -4.330 -12.786 -5.028 1.00 98.56 182 GLY A O 1
ATOM 1418 N N . ALA A 1 183 ? -2.449 -11.892 -4.182 1.00 98.62 183 ALA A N 1
ATOM 1419 C CA . ALA A 1 183 ? -2.741 -12.246 -2.795 1.00 98.62 183 ALA A CA 1
ATOM 1420 C C . ALA A 1 183 ? -4.062 -11.626 -2.320 1.00 98.62 183 ALA A C 1
ATOM 1422 O O . ALA A 1 183 ? -4.894 -12.308 -1.731 1.00 98.62 183 ALA A O 1
ATOM 1423 N N . TYR A 1 184 ? -4.298 -10.351 -2.622 1.00 98.81 184 TYR A N 1
ATOM 1424 C CA . TYR A 1 184 ? -5.500 -9.646 -2.184 1.00 98.81 184 TYR A CA 1
ATOM 1425 C C . TYR A 1 184 ? -6.740 -10.000 -2.992 1.00 98.81 184 TYR A C 1
ATOM 1427 O O . TYR A 1 184 ? -7.828 -10.039 -2.424 1.00 98.81 184 TYR A O 1
ATOM 1435 N N . ALA A 1 185 ? -6.592 -10.368 -4.265 1.00 98.50 185 ALA A N 1
ATOM 1436 C CA . ALA A 1 185 ? -7.677 -10.981 -5.020 1.00 98.50 185 ALA A CA 1
ATOM 1437 C C . ALA A 1 185 ? -8.103 -12.308 -4.368 1.00 98.50 185 ALA A C 1
ATOM 1439 O O . ALA A 1 185 ? -9.296 -12.561 -4.220 1.00 98.50 185 ALA A O 1
ATOM 1440 N N . ALA A 1 186 ? -7.144 -13.112 -3.890 1.00 98.44 186 ALA A N 1
ATOM 1441 C CA . ALA A 1 186 ? -7.440 -14.337 -3.149 1.00 98.44 186 ALA A CA 1
ATOM 1442 C C . ALA A 1 186 ? -8.078 -14.067 -1.773 1.00 98.44 186 ALA A C 1
ATOM 1444 O O . ALA A 1 186 ? -8.996 -14.787 -1.386 1.00 98.44 186 ALA A O 1
ATOM 1445 N N . VAL A 1 187 ? -7.657 -13.017 -1.052 1.00 98.06 187 VAL A N 1
ATOM 1446 C CA . VAL A 1 187 ? -8.302 -12.600 0.213 1.00 98.06 187 VAL A CA 1
ATOM 1447 C C . VAL A 1 187 ? -9.760 -12.189 -0.013 1.00 98.06 187 VAL A C 1
ATOM 1449 O O . VAL A 1 187 ? -10.622 -12.535 0.796 1.00 98.06 187 VAL A O 1
ATOM 1452 N N . LEU A 1 188 ? -10.044 -11.463 -1.098 1.00 98.38 188 LEU A N 1
ATOM 1453 C CA . LEU A 1 188 ? -11.387 -10.975 -1.420 1.00 98.38 188 LEU A CA 1
ATOM 1454 C C . LEU A 1 188 ? -12.293 -12.062 -2.025 1.00 98.38 188 LEU A C 1
ATOM 1456 O O . LEU A 1 188 ? -13.518 -11.978 -1.900 1.00 98.38 188 LEU A O 1
ATOM 1460 N N . GLY A 1 189 ? -11.721 -13.064 -2.699 1.00 96.44 189 GLY A N 1
ATOM 1461 C CA . GLY A 1 189 ? -12.429 -14.146 -3.401 1.00 96.44 189 GLY A CA 1
ATOM 1462 C C . GLY A 1 189 ? -13.100 -13.725 -4.717 1.00 96.44 189 GLY A C 1
ATOM 1463 O O . GLY A 1 189 ? -13.355 -14.562 -5.577 1.00 96.44 189 GLY A O 1
ATOM 1464 N N . GLU A 1 190 ? -13.351 -12.432 -4.897 1.00 94.56 190 GLU A N 1
ATOM 1465 C CA . GLU A 1 190 ? -13.775 -11.796 -6.142 1.00 94.56 190 GLU A CA 1
ATOM 1466 C C . GLU A 1 190 ? -13.237 -10.360 -6.157 1.00 94.56 190 GLU A C 1
ATOM 1468 O O . GLU A 1 190 ? -13.019 -9.766 -5.100 1.00 94.56 190 GLU A O 1
ATOM 1473 N N . LEU A 1 191 ? -12.997 -9.811 -7.346 1.00 98.44 191 LEU A N 1
ATOM 1474 C CA . LEU A 1 191 ? -12.494 -8.457 -7.528 1.00 98.44 191 LEU A CA 1
ATOM 1475 C C . LEU A 1 191 ? -13.389 -7.714 -8.519 1.00 98.44 191 LEU A C 1
ATOM 1477 O O . LEU A 1 191 ? -13.557 -8.169 -9.647 1.00 98.44 191 LEU A O 1
ATOM 1481 N N . ASP A 1 192 ? -13.916 -6.560 -8.117 1.00 98.62 192 ASP A N 1
ATOM 1482 C CA . ASP A 1 192 ? -14.726 -5.699 -8.986 1.00 98.62 192 ASP A CA 1
ATOM 1483 C C . ASP A 1 192 ? -13.893 -4.563 -9.576 1.00 98.62 192 ASP A C 1
ATOM 1485 O O . ASP A 1 192 ? -14.058 -4.192 -10.741 1.00 98.62 192 ASP A O 1
ATOM 1489 N N . VAL A 1 193 ? -12.989 -3.996 -8.767 1.00 98.88 193 VAL A N 1
ATOM 1490 C CA . VAL A 1 193 ? -12.232 -2.792 -9.123 1.00 98.88 193 VAL A CA 1
ATOM 1491 C C . VAL A 1 193 ? -10.778 -2.896 -8.674 1.00 98.88 193 VAL A C 1
ATOM 1493 O O . VAL A 1 193 ? -10.488 -3.167 -7.512 1.00 98.88 193 VAL A O 1
ATOM 1496 N N . LEU A 1 194 ? -9.861 -2.590 -9.584 1.00 98.94 194 LEU A N 1
ATOM 1497 C CA . LEU A 1 194 ? -8.456 -2.331 -9.305 1.00 98.94 194 LEU A CA 1
ATOM 1498 C C . LEU A 1 194 ? -8.174 -0.842 -9.533 1.00 98.94 194 LEU A C 1
ATOM 1500 O O . LEU A 1 194 ? -8.442 -0.314 -10.611 1.00 98.94 194 LEU A O 1
ATOM 1504 N N . ILE A 1 195 ? -7.644 -0.157 -8.525 1.00 98.94 195 ILE A N 1
ATOM 1505 C CA . ILE A 1 195 ? -7.373 1.284 -8.570 1.00 98.94 195 ILE A CA 1
ATOM 1506 C C . ILE A 1 195 ? -5.867 1.524 -8.528 1.00 98.94 195 ILE A C 1
ATOM 1508 O O . ILE A 1 195 ? -5.191 0.994 -7.654 1.00 98.94 195 ILE A O 1
ATOM 1512 N N . PHE A 1 196 ? -5.363 2.399 -9.394 1.00 98.94 196 PHE A N 1
ATOM 1513 C CA . PHE A 1 196 ? -4.043 3.010 -9.267 1.00 98.94 196 PHE A CA 1
ATOM 1514 C C . PHE A 1 196 ? -4.182 4.479 -8.866 1.00 98.94 196 PHE A C 1
ATOM 1516 O O . PHE A 1 196 ? -4.988 5.215 -9.436 1.00 98.94 196 PHE A O 1
ATOM 1523 N N . THR A 1 197 ? -3.397 4.898 -7.878 1.00 98.81 197 THR A N 1
ATOM 1524 C CA . THR A 1 197 ? -3.386 6.266 -7.346 1.00 98.81 197 THR A CA 1
ATOM 1525 C C . THR A 1 197 ? -1.975 6.679 -6.919 1.00 98.81 197 THR A C 1
ATOM 1527 O O . THR A 1 197 ? -1.065 5.846 -6.892 1.00 98.81 197 THR A O 1
ATOM 1530 N N . ALA A 1 198 ? -1.822 7.945 -6.526 1.00 97.69 198 ALA A N 1
ATOM 1531 C CA . ALA A 1 198 ? -0.585 8.599 -6.118 1.00 97.69 198 ALA A CA 1
ATOM 1532 C C . ALA A 1 198 ? 0.397 8.788 -7.281 1.00 97.69 198 ALA A C 1
ATOM 1534 O O . ALA A 1 198 ? 0.116 8.424 -8.420 1.00 97.69 198 ALA A O 1
ATOM 1535 N N . GLY A 1 199 ? 1.539 9.427 -7.014 1.00 96.69 199 GLY A N 1
ATOM 1536 C CA . GLY A 1 199 ? 2.419 9.967 -8.055 1.00 96.69 199 GLY A CA 1
ATOM 1537 C C . GLY A 1 199 ? 2.776 8.985 -9.179 1.00 96.69 199 GLY A C 1
ATOM 1538 O O . GLY A 1 199 ? 2.630 9.333 -10.349 1.00 96.69 199 GLY A O 1
ATOM 1539 N N . ILE A 1 200 ? 3.194 7.763 -8.840 1.00 98.44 200 ILE A N 1
ATOM 1540 C CA . ILE A 1 200 ? 3.534 6.714 -9.814 1.00 98.44 200 ILE A CA 1
ATOM 1541 C C . ILE A 1 200 ? 2.260 6.124 -10.419 1.00 98.44 200 ILE A C 1
ATOM 1543 O O . ILE A 1 200 ? 2.151 6.023 -11.640 1.00 98.44 200 ILE A O 1
ATOM 1547 N N . GLY A 1 201 ? 1.284 5.761 -9.583 1.00 98.44 201 GLY A N 1
ATOM 1548 C CA . GLY A 1 201 ? 0.066 5.081 -10.027 1.00 98.44 201 GLY A CA 1
ATOM 1549 C C . GLY A 1 201 ? -0.774 5.929 -10.981 1.00 98.44 201 GLY A C 1
ATOM 1550 O O . GLY A 1 201 ? -1.387 5.396 -11.901 1.00 98.44 201 GLY A O 1
ATOM 1551 N N . GLU A 1 202 ? -0.757 7.248 -10.822 1.00 97.88 202 GLU A N 1
ATOM 1552 C CA . GLU A 1 202 ? -1.463 8.199 -11.681 1.00 97.88 202 GLU A CA 1
ATOM 1553 C C . GLU A 1 202 ? -0.715 8.479 -12.987 1.00 97.88 202 GLU A C 1
ATOM 1555 O O . GLU A 1 202 ? -1.338 8.562 -14.047 1.00 97.88 202 GLU A O 1
ATOM 1560 N N . LYS A 1 203 ? 0.616 8.608 -12.933 1.00 97.88 203 LYS A N 1
ATOM 1561 C CA . LYS A 1 203 ? 1.395 9.194 -14.036 1.00 97.88 203 LYS A CA 1
ATOM 1562 C C . LYS A 1 203 ? 2.150 8.177 -14.885 1.00 97.88 203 LYS A C 1
ATOM 1564 O O . LYS A 1 203 ? 2.304 8.414 -16.081 1.00 97.88 203 LYS A O 1
ATOM 1569 N N . SER A 1 204 ? 2.595 7.059 -14.309 1.00 98.00 204 SER A N 1
ATOM 1570 C CA . SER A 1 204 ? 3.358 6.053 -15.053 1.00 98.00 204 SER A CA 1
ATOM 1571 C C . SER A 1 204 ? 2.432 5.027 -15.702 1.00 98.00 204 SER A C 1
ATOM 1573 O O . SER A 1 204 ? 2.045 4.009 -15.120 1.00 98.00 204 SER A O 1
ATOM 1575 N N . SER A 1 205 ? 2.073 5.303 -16.955 1.00 98.31 205 SER A N 1
ATOM 1576 C CA . SER A 1 205 ? 1.347 4.348 -17.794 1.00 98.31 205 SER A CA 1
ATOM 1577 C C . SER A 1 205 ? 2.163 3.082 -18.062 1.00 98.31 205 SER A C 1
ATOM 1579 O O . SER A 1 205 ? 1.585 1.995 -18.121 1.00 98.31 205 SER A O 1
ATOM 1581 N N . TYR A 1 206 ? 3.490 3.200 -18.149 1.00 98.31 206 TYR A N 1
ATOM 1582 C CA . TYR A 1 206 ? 4.391 2.071 -18.334 1.00 98.31 206 TYR A CA 1
ATOM 1583 C C . TYR A 1 206 ? 4.308 1.090 -17.161 1.00 98.31 206 TYR A C 1
ATOM 1585 O O . TYR A 1 206 ? 3.997 -0.081 -17.369 1.00 98.31 206 TYR A O 1
ATOM 1593 N N . ILE A 1 207 ? 4.446 1.574 -15.924 1.00 98.62 207 ILE A N 1
ATOM 1594 C CA . ILE A 1 207 ? 4.376 0.733 -14.720 1.00 98.62 207 ILE A CA 1
ATOM 1595 C C . ILE A 1 207 ? 3.014 0.065 -14.584 1.00 98.62 207 ILE A C 1
ATOM 1597 O O . ILE A 1 207 ? 2.945 -1.141 -14.344 1.00 98.62 207 ILE A O 1
ATOM 1601 N N . ARG A 1 208 ? 1.916 0.808 -14.792 1.00 98.75 208 ARG A N 1
ATOM 1602 C CA . ARG A 1 208 ? 0.578 0.197 -14.822 1.00 98.75 208 ARG A CA 1
ATOM 1603 C C . ARG A 1 208 ? 0.499 -0.900 -15.879 1.00 98.75 208 ARG A C 1
ATOM 1605 O O . ARG A 1 208 ? -0.009 -1.977 -15.590 1.00 98.75 208 ARG A O 1
ATOM 1612 N N . GLY A 1 209 ? 1.032 -0.653 -17.074 1.00 98.38 209 GLY A N 1
ATOM 1613 C CA . GLY A 1 209 ? 1.099 -1.638 -18.148 1.00 98.38 209 GLY A CA 1
ATOM 1614 C C . GLY A 1 209 ? 1.825 -2.915 -17.721 1.00 98.38 209 GLY A C 1
ATOM 1615 O O . GLY A 1 209 ? 1.251 -3.996 -17.822 1.00 98.38 209 GLY A O 1
ATOM 1616 N N . GLU A 1 210 ? 3.045 -2.803 -17.192 1.00 98.44 210 GLU A N 1
ATOM 1617 C CA . GLU A 1 210 ? 3.850 -3.948 -16.736 1.00 98.44 210 GLU A CA 1
ATOM 1618 C C . GLU A 1 210 ? 3.176 -4.738 -15.600 1.00 98.44 210 GLU A C 1
ATOM 1620 O O . GLU A 1 210 ? 3.128 -5.978 -15.623 1.00 98.44 210 GLU A O 1
ATOM 1625 N N . VAL A 1 211 ? 2.593 -4.033 -14.624 1.00 98.62 211 VAL A N 1
ATOM 1626 C CA . VAL A 1 211 ? 1.834 -4.647 -13.526 1.00 98.62 211 VAL A CA 1
ATOM 1627 C C . VAL A 1 211 ? 0.630 -5.421 -14.061 1.00 98.62 211 VAL A C 1
ATOM 1629 O O . VAL A 1 211 ? 0.396 -6.540 -13.617 1.00 98.62 211 VAL A O 1
ATOM 1632 N N . LEU A 1 212 ? -0.107 -4.870 -15.027 1.00 98.38 212 LEU A N 1
ATOM 1633 C CA . LEU A 1 212 ? -1.352 -5.455 -15.534 1.00 98.38 212 LEU A CA 1
ATOM 1634 C C . LEU A 1 212 ? -1.149 -6.589 -16.552 1.00 98.38 212 LEU A C 1
ATOM 1636 O O . LEU A 1 212 ? -2.098 -7.321 -16.829 1.00 98.38 212 LEU A O 1
ATOM 1640 N N . LYS A 1 213 ? 0.058 -6.769 -17.105 1.00 96.94 213 LYS A N 1
ATOM 1641 C CA . LYS A 1 213 ? 0.356 -7.877 -18.034 1.00 96.94 213 LYS A CA 1
ATOM 1642 C C . LYS A 1 213 ? 0.047 -9.243 -17.414 1.00 96.94 213 LYS A C 1
ATOM 1644 O O . LYS A 1 213 ? 0.473 -9.520 -16.289 1.00 96.94 213 LYS A O 1
ATOM 1649 N N . ASN A 1 214 ? -0.567 -10.133 -18.192 1.00 95.69 214 ASN A N 1
ATOM 1650 C CA . ASN A 1 214 ? -0.834 -11.530 -17.831 1.00 95.69 214 ASN A CA 1
ATOM 1651 C C . ASN A 1 214 ? -1.745 -11.688 -16.593 1.00 95.69 214 ASN A C 1
ATOM 1653 O O . ASN A 1 214 ? -1.564 -12.614 -15.802 1.00 95.69 214 ASN A O 1
ATOM 1657 N N . MET A 1 215 ? -2.691 -10.765 -16.386 1.00 96.88 215 MET A N 1
ATOM 1658 C CA . MET A 1 215 ? -3.698 -10.821 -15.312 1.00 96.88 215 MET A CA 1
ATOM 1659 C C . MET A 1 215 ? -5.116 -11.143 -15.824 1.00 96.88 215 MET A C 1
ATOM 1661 O O . MET A 1 215 ? -6.092 -11.044 -15.079 1.00 96.88 215 MET A O 1
ATOM 1665 N N . GLU A 1 216 ? -5.259 -11.565 -17.082 1.00 96.38 216 GLU A N 1
ATOM 1666 C CA . GLU A 1 216 ? -6.548 -11.821 -17.737 1.00 96.38 216 GLU A CA 1
ATOM 1667 C C . GLU A 1 216 ? -7.355 -12.917 -17.037 1.00 96.38 216 GLU A C 1
ATOM 1669 O O . GLU A 1 216 ? -8.584 -12.861 -17.030 1.00 96.38 216 GLU A O 1
ATOM 1674 N N . TYR A 1 217 ? -6.672 -13.883 -16.418 1.00 95.31 217 TYR A N 1
ATOM 1675 C CA . TYR A 1 217 ? -7.292 -14.954 -15.636 1.00 95.31 217 TYR A CA 1
ATOM 1676 C C . TYR A 1 217 ? -8.011 -14.436 -14.378 1.00 95.31 217 TYR A C 1
ATOM 1678 O O . TYR A 1 217 ? -8.940 -15.080 -13.902 1.00 95.31 217 TYR A O 1
ATOM 1686 N N . LEU A 1 218 ? -7.634 -13.254 -13.871 1.00 96.19 218 LEU A N 1
ATOM 1687 C CA . LEU A 1 218 ? -8.349 -12.540 -12.804 1.00 96.19 218 LEU A CA 1
ATOM 1688 C C . LEU A 1 218 ? -9.469 -11.643 -13.353 1.00 96.19 218 LEU A C 1
ATOM 1690 O O . LEU A 1 218 ? -10.076 -10.885 -12.605 1.00 96.19 218 LEU A O 1
ATOM 1694 N N . GLY A 1 219 ? -9.728 -11.672 -14.664 1.00 97.38 219 GLY A N 1
ATOM 1695 C CA . GLY A 1 219 ? -10.674 -10.775 -15.328 1.00 97.38 219 GLY A CA 1
ATOM 1696 C C . GLY A 1 219 ? -10.152 -9.348 -15.525 1.00 97.38 219 GLY A C 1
ATOM 1697 O O . GLY A 1 219 ? -10.926 -8.478 -15.932 1.00 97.38 219 GLY A O 1
ATOM 1698 N N . ILE A 1 220 ? -8.864 -9.102 -15.260 1.00 98.44 220 ILE A N 1
ATOM 1699 C CA . ILE A 1 220 ? -8.211 -7.801 -15.411 1.00 98.44 220 ILE A CA 1
ATOM 1700 C C . ILE A 1 220 ? -7.711 -7.665 -16.851 1.00 98.44 220 ILE A C 1
ATOM 1702 O O . ILE A 1 220 ? -6.839 -8.406 -17.297 1.00 98.44 220 ILE A O 1
ATOM 1706 N N . LYS A 1 221 ? -8.270 -6.699 -17.580 1.00 98.00 221 LYS A N 1
ATOM 1707 C CA . LYS A 1 221 ? -7.825 -6.283 -18.918 1.00 98.00 221 LYS A CA 1
ATOM 1708 C C . LYS A 1 221 ? -7.868 -4.767 -18.995 1.00 98.00 221 LYS A C 1
ATOM 1710 O O . LYS A 1 221 ? -8.757 -4.156 -18.399 1.00 98.00 221 LYS A O 1
ATOM 1715 N N . PHE A 1 222 ? -6.946 -4.169 -19.742 1.00 97.69 222 PHE A N 1
ATOM 1716 C CA . PHE A 1 222 ? -6.889 -2.722 -19.925 1.00 97.69 222 PHE A CA 1
ATOM 1717 C C . PHE A 1 222 ? -6.712 -2.339 -21.396 1.00 97.69 222 PHE A C 1
ATOM 1719 O O . PHE A 1 222 ? -6.260 -3.134 -22.218 1.00 97.69 222 PHE A O 1
ATOM 1726 N N . HIS A 1 223 ? -7.078 -1.106 -21.735 1.00 97.94 223 HIS A N 1
ATOM 1727 C CA . HIS A 1 223 ? -6.919 -0.533 -23.063 1.00 97.94 223 HIS A CA 1
ATOM 1728 C C . HIS A 1 223 ? -5.609 0.273 -23.141 1.00 97.94 223 HIS A C 1
ATOM 1730 O O . HIS A 1 223 ? -5.530 1.345 -22.532 1.00 97.94 223 HIS A O 1
ATOM 1736 N N . PRO A 1 224 ? -4.611 -0.132 -23.953 1.00 97.69 224 PRO A N 1
ATOM 1737 C CA . PRO A 1 224 ? -3.304 0.532 -23.993 1.00 97.69 224 PRO A CA 1
ATOM 1738 C C . PRO A 1 224 ? -3.373 2.035 -24.287 1.00 97.69 224 PRO A C 1
ATOM 1740 O O . PRO A 1 224 ? -2.775 2.830 -23.572 1.00 97.69 224 PRO A O 1
ATOM 1743 N N . LYS A 1 225 ? -4.181 2.464 -25.273 1.00 98.06 225 LYS A N 1
ATOM 1744 C CA . LYS A 1 225 ? -4.316 3.903 -25.592 1.00 98.06 225 LYS A CA 1
ATOM 1745 C C . LYS A 1 225 ? -4.899 4.732 -24.439 1.00 98.06 225 LYS A C 1
ATOM 1747 O O . LYS A 1 225 ? -4.446 5.851 -24.233 1.00 98.06 225 LYS A O 1
ATOM 1752 N N . LYS A 1 226 ? -5.874 4.193 -23.695 1.00 98.50 226 LYS A N 1
ATOM 1753 C CA . LYS A 1 226 ? -6.463 4.870 -22.532 1.00 98.50 226 LYS A CA 1
ATOM 1754 C C . LYS A 1 226 ? -5.453 4.961 -21.394 1.00 98.50 226 LYS A C 1
ATOM 1756 O O . LYS A 1 226 ? -5.293 6.014 -20.789 1.00 98.50 226 LYS A O 1
ATOM 1761 N N . ASN A 1 227 ? -4.719 3.870 -21.166 1.00 98.56 227 ASN A N 1
ATOM 1762 C CA . ASN A 1 227 ? -3.642 3.825 -20.188 1.00 98.56 227 ASN A CA 1
ATOM 1763 C C . ASN A 1 227 ? -2.544 4.852 -20.485 1.00 98.56 227 ASN A C 1
ATOM 1765 O O . ASN A 1 227 ? -2.167 5.590 -19.584 1.00 98.56 227 ASN A O 1
ATOM 1769 N N . ASN A 1 228 ? -2.094 4.963 -21.736 1.00 97.81 228 ASN A N 1
ATOM 1770 C CA . ASN A 1 228 ? -1.058 5.925 -22.134 1.00 97.81 228 ASN A CA 1
ATOM 1771 C C . ASN A 1 228 ? -1.507 7.387 -21.975 1.00 97.81 228 ASN A C 1
ATOM 1773 O O . ASN A 1 228 ? -0.680 8.265 -21.759 1.00 97.81 228 ASN A O 1
ATOM 1777 N N . LYS A 1 229 ? -2.816 7.648 -22.054 1.00 97.69 229 LYS A N 1
ATOM 1778 C CA . LYS A 1 229 ? -3.417 8.967 -21.816 1.00 97.69 229 LYS A CA 1
ATOM 1779 C C . LYS A 1 229 ? -3.728 9.250 -20.344 1.00 97.69 229 LYS A C 1
ATOM 1781 O O . LYS A 1 229 ? -4.248 10.322 -20.050 1.00 97.69 229 LYS A O 1
ATOM 1786 N N . ASN A 1 230 ? -3.442 8.313 -19.435 1.00 97.31 230 ASN A N 1
ATOM 1787 C CA . ASN A 1 230 ? -3.845 8.385 -18.027 1.00 97.31 230 ASN A CA 1
ATOM 1788 C C . ASN A 1 230 ? -5.358 8.647 -17.867 1.00 97.31 230 ASN A C 1
ATOM 1790 O O . ASN A 1 230 ? -5.776 9.414 -17.001 1.00 97.31 230 ASN A O 1
ATOM 1794 N N . GLU A 1 231 ? -6.188 8.046 -18.732 1.00 98.38 231 GLU A N 1
ATOM 1795 C CA . GLU A 1 231 ? -7.644 8.159 -18.607 1.00 98.38 231 GLU A CA 1
ATOM 1796 C C . GLU A 1 231 ? -8.130 7.571 -17.277 1.00 98.38 231 GLU A C 1
ATOM 1798 O O . GLU A 1 231 ? -7.524 6.659 -16.718 1.00 98.38 231 GLU A O 1
ATOM 1803 N N . PHE A 1 232 ? -9.262 8.076 -16.786 1.00 98.31 232 PHE A N 1
ATOM 1804 C CA . PHE A 1 232 ? -9.806 7.673 -15.490 1.00 98.31 232 PHE A CA 1
ATOM 1805 C C . PHE A 1 232 ? -10.189 6.185 -15.428 1.00 98.31 232 PHE A C 1
ATOM 1807 O O . PHE A 1 232 ? -9.951 5.537 -14.414 1.00 98.31 232 PHE A O 1
ATOM 1814 N N . ASP A 1 233 ? -10.775 5.641 -16.499 1.00 98.56 233 ASP A N 1
ATOM 1815 C CA . ASP A 1 233 ? -11.090 4.214 -16.638 1.00 98.56 233 ASP A CA 1
ATOM 1816 C C . ASP A 1 233 ? -10.321 3.648 -17.828 1.00 98.56 233 ASP A C 1
ATOM 1818 O O . ASP A 1 233 ? -10.614 3.948 -18.990 1.00 98.56 233 ASP A O 1
ATOM 1822 N N . ILE A 1 234 ? -9.328 2.824 -17.516 1.00 98.62 234 ILE A N 1
ATOM 1823 C CA . ILE A 1 234 ? -8.480 2.158 -18.498 1.00 98.62 234 ILE A CA 1
ATOM 1824 C C . ILE A 1 234 ? -8.905 0.704 -18.704 1.00 98.62 234 ILE A C 1
ATOM 1826 O O . ILE A 1 234 ? -8.313 0.030 -19.541 1.00 98.62 234 ILE A O 1
ATOM 1830 N N . GLY A 1 235 ? -9.898 0.207 -17.963 1.00 97.25 235 GLY A N 1
ATOM 1831 C CA . GLY A 1 235 ? -10.319 -1.187 -17.964 1.00 97.25 235 GLY A CA 1
ATOM 1832 C C . GLY A 1 235 ? -11.158 -1.581 -19.181 1.00 97.25 235 GLY A C 1
ATOM 1833 O O . GLY A 1 235 ? -11.939 -0.801 -19.723 1.00 97.25 235 GLY A O 1
ATOM 1834 N N . THR A 1 236 ? -11.019 -2.837 -19.598 1.00 97.06 236 THR A N 1
ATOM 1835 C CA . THR A 1 236 ? -11.832 -3.473 -20.655 1.00 97.06 236 THR A CA 1
ATOM 1836 C C . THR A 1 236 ? -12.327 -4.869 -20.269 1.00 97.06 236 THR A C 1
ATOM 1838 O O . THR A 1 236 ? -13.050 -5.495 -21.040 1.00 97.06 236 THR A O 1
ATOM 1841 N N . GLY A 1 237 ? -11.925 -5.372 -19.098 1.00 95.69 237 GLY A N 1
ATOM 1842 C CA . GLY A 1 237 ? -12.280 -6.699 -18.596 1.00 95.69 237 GLY A CA 1
ATOM 1843 C C . GLY A 1 237 ? -13.506 -6.706 -17.682 1.00 95.69 237 GLY A C 1
ATOM 1844 O O . GLY A 1 237 ? -14.233 -5.716 -17.584 1.00 95.69 237 GLY A O 1
ATOM 1845 N N . LYS A 1 238 ? -13.706 -7.839 -16.991 1.00 97.12 238 LYS A N 1
ATOM 1846 C CA . LYS A 1 238 ? -14.717 -7.973 -15.926 1.00 97.12 238 LYS A CA 1
ATOM 1847 C C . LYS A 1 238 ? -14.378 -7.040 -14.761 1.00 97.12 238 LYS A C 1
ATOM 1849 O O . LYS A 1 238 ? -15.259 -6.358 -14.251 1.00 97.12 238 LYS A O 1
ATOM 1854 N N . VAL A 1 239 ? -13.097 -6.984 -14.392 1.00 98.44 239 VAL A N 1
ATOM 1855 C CA . VAL A 1 239 ? -12.584 -6.071 -13.368 1.00 98.44 239 VAL A CA 1
ATOM 1856 C C . VAL A 1 239 ? -12.404 -4.683 -13.973 1.00 98.44 239 VAL A C 1
ATOM 1858 O O . VAL A 1 239 ? -11.729 -4.523 -14.995 1.00 98.44 239 VAL A O 1
ATOM 1861 N N . LYS A 1 240 ? -12.973 -3.664 -13.330 1.00 98.50 240 LYS A N 1
ATOM 1862 C CA . LYS A 1 240 ? -12.729 -2.261 -13.679 1.00 98.50 240 LYS A CA 1
ATOM 1863 C C . LYS A 1 240 ? -11.328 -1.856 -13.252 1.00 98.50 240 LYS A C 1
ATOM 1865 O O . LYS A 1 240 ? -10.917 -2.152 -12.137 1.00 98.50 240 LYS A O 1
ATOM 1870 N N . VAL A 1 241 ? -10.604 -1.157 -14.122 1.00 98.81 241 VAL A N 1
ATOM 1871 C CA . VAL A 1 241 ? -9.248 -0.683 -13.825 1.00 98.81 241 VAL A CA 1
ATOM 1872 C C . VAL A 1 241 ? -9.252 0.833 -13.896 1.00 98.81 241 VAL A C 1
ATOM 1874 O O . VAL A 1 241 ? -9.385 1.402 -14.979 1.00 98.81 241 VAL A O 1
ATOM 1877 N N . LEU A 1 242 ? -9.143 1.481 -12.740 1.00 98.88 242 LEU A N 1
ATOM 1878 C CA . LEU A 1 242 ? -9.296 2.926 -12.610 1.00 98.88 242 LEU A CA 1
ATOM 1879 C C . LEU A 1 242 ? -7.971 3.594 -12.244 1.00 98.88 242 LEU A C 1
ATOM 1881 O O . LEU A 1 242 ? -7.212 3.084 -11.421 1.00 98.88 242 LEU A O 1
ATOM 1885 N N . VAL A 1 243 ? -7.726 4.768 -12.815 1.00 98.81 243 VAL A N 1
ATOM 1886 C CA . VAL A 1 243 ? -6.630 5.666 -12.442 1.00 98.81 243 VAL A CA 1
ATOM 1887 C C . VAL A 1 243 ? -7.255 6.873 -11.760 1.00 98.81 243 VAL A C 1
ATOM 1889 O O . VAL A 1 243 ? -7.909 7.700 -12.396 1.00 98.81 243 VAL A O 1
ATOM 1892 N N . ILE A 1 244 ? -7.120 6.949 -10.439 1.00 98.56 244 ILE A N 1
ATOM 1893 C CA . ILE A 1 244 ? -7.841 7.928 -9.626 1.00 98.56 244 ILE A CA 1
ATOM 1894 C C . ILE A 1 244 ? -6.835 8.808 -8.903 1.00 98.56 244 ILE A C 1
ATOM 1896 O O . ILE A 1 244 ? -6.163 8.308 -8.011 1.00 98.56 244 ILE A O 1
ATOM 1900 N N . PRO A 1 245 ? -6.795 10.122 -9.188 1.00 97.69 245 PRO A N 1
ATOM 1901 C CA . PRO A 1 245 ? -5.980 11.029 -8.403 1.00 97.69 245 PRO A CA 1
ATOM 1902 C C . PRO A 1 245 ? -6.463 11.113 -6.964 1.00 97.69 245 PRO A C 1
ATOM 1904 O O . PRO A 1 245 ? -7.650 11.423 -6.747 1.00 97.69 245 PRO A O 1
ATOM 1907 N N . THR A 1 246 ? -5.565 10.841 -6.014 1.00 95.69 246 THR A N 1
ATOM 1908 C CA . THR A 1 246 ? -5.817 11.030 -4.578 1.00 95.69 246 THR A CA 1
ATOM 1909 C C . THR A 1 246 ? -5.800 12.515 -4.225 1.00 95.69 246 THR A C 1
ATOM 1911 O O . THR A 1 246 ? -5.176 13.326 -4.903 1.00 95.69 246 THR A O 1
ATOM 1914 N N . ASN A 1 247 ? -6.531 12.893 -3.182 1.00 94.31 247 ASN A N 1
ATOM 1915 C CA . ASN A 1 247 ? -6.483 14.238 -2.617 1.00 94.31 247 ASN A CA 1
ATOM 1916 C C . ASN A 1 247 ? -6.662 14.107 -1.104 1.00 94.31 247 ASN A C 1
ATOM 1918 O O . ASN A 1 247 ? -7.788 14.000 -0.607 1.00 94.31 247 ASN A O 1
ATOM 1922 N N . GLU A 1 248 ? -5.536 14.000 -0.404 1.00 90.25 248 GLU A N 1
ATOM 1923 C CA . GLU A 1 248 ? -5.504 13.726 1.032 1.00 90.25 248 GLU A CA 1
ATOM 1924 C C . GLU A 1 248 ? -5.944 14.951 1.829 1.00 90.25 248 GLU A C 1
ATOM 1926 O O . GLU A 1 248 ? -6.701 14.813 2.782 1.00 90.25 248 GLU A O 1
ATOM 1931 N N . GLU A 1 249 ? -5.601 16.155 1.378 1.00 94.19 249 GLU A N 1
ATOM 1932 C CA . GLU A 1 249 ? -6.010 17.414 1.998 1.00 94.19 249 GLU A CA 1
ATOM 1933 C C . GLU A 1 249 ? -7.537 17.566 1.986 1.00 94.19 249 GLU A C 1
ATOM 1935 O O . GLU A 1 249 ? -8.152 17.887 3.005 1.00 94.19 249 GLU A O 1
ATOM 1940 N N . LEU A 1 250 ? -8.184 17.265 0.854 1.00 93.19 250 LEU A N 1
ATOM 1941 C CA . LEU A 1 250 ? -9.643 17.260 0.747 1.00 93.19 250 LEU A CA 1
ATOM 1942 C C . LEU A 1 250 ? -10.274 16.154 1.599 1.00 93.19 250 LEU A C 1
ATOM 1944 O O . LEU A 1 250 ? -11.363 16.348 2.143 1.00 93.19 250 LEU A O 1
ATOM 1948 N N . ALA A 1 251 ? -9.631 14.990 1.703 1.00 91.25 251 ALA A N 1
ATOM 1949 C CA . ALA A 1 251 ? -10.102 13.914 2.568 1.00 91.25 251 ALA A CA 1
ATOM 1950 C C . ALA A 1 251 ? -10.035 14.321 4.050 1.00 91.25 251 ALA A C 1
ATOM 1952 O O . ALA A 1 251 ? -11.030 14.169 4.757 1.00 91.25 251 ALA A O 1
ATOM 1953 N N . ILE A 1 252 ? -8.929 14.932 4.483 1.00 95.12 252 ILE A N 1
ATOM 1954 C CA . ILE A 1 252 ? -8.750 15.481 5.833 1.00 95.12 252 ILE A CA 1
ATOM 1955 C C . ILE A 1 252 ? -9.804 16.556 6.110 1.00 95.12 252 ILE A C 1
ATOM 1957 O O . ILE A 1 252 ? -10.463 16.519 7.150 1.00 95.12 252 ILE A O 1
ATOM 1961 N N . ALA A 1 253 ? -10.033 17.477 5.170 1.00 95.38 253 ALA A N 1
ATOM 1962 C CA . ALA A 1 253 ? -11.051 18.518 5.308 1.00 95.38 253 ALA A CA 1
ATOM 1963 C C . ALA A 1 253 ? -12.468 17.933 5.462 1.00 95.38 253 ALA A C 1
ATOM 1965 O O . ALA A 1 253 ? -13.245 18.383 6.306 1.00 95.38 253 ALA A O 1
ATOM 1966 N N . ARG A 1 254 ? -12.811 16.895 4.689 1.00 92.69 254 ARG A N 1
ATOM 1967 C CA . ARG A 1 254 ? -14.106 16.200 4.797 1.00 92.69 254 ARG A CA 1
ATOM 1968 C C . ARG A 1 254 ? -14.269 15.457 6.119 1.00 92.69 254 ARG A C 1
ATOM 1970 O O . ARG A 1 254 ? -15.340 15.544 6.724 1.00 92.69 254 ARG A O 1
ATOM 1977 N N . ASP A 1 255 ? -13.236 14.753 6.574 1.00 92.38 255 ASP A N 1
ATOM 1978 C CA . ASP A 1 255 ? -13.263 14.060 7.866 1.00 92.38 255 ASP A CA 1
ATOM 1979 C C . ASP A 1 255 ? -13.357 15.076 9.018 1.00 92.38 255 ASP A C 1
ATOM 1981 O O . ASP A 1 255 ? -14.152 14.885 9.936 1.00 92.38 255 ASP A O 1
ATOM 1985 N N . THR A 1 256 ? -12.677 16.221 8.905 1.00 94.69 256 THR A N 1
ATOM 1986 C CA . THR A 1 256 ? -12.779 17.343 9.854 1.00 94.69 256 THR A CA 1
ATOM 1987 C C . THR A 1 256 ? -14.215 17.851 9.962 1.00 94.69 256 THR A C 1
ATOM 1989 O O . THR A 1 256 ? -14.776 17.898 11.054 1.00 94.69 256 THR A O 1
ATOM 1992 N N . VAL A 1 257 ? -14.857 18.165 8.831 1.00 94.12 257 VAL A N 1
ATOM 1993 C CA . VAL A 1 257 ? -16.262 18.607 8.810 1.00 94.12 257 VAL A CA 1
ATOM 1994 C C . VAL A 1 257 ? -17.189 17.543 9.401 1.00 94.12 257 VAL A C 1
ATOM 1996 O O . VAL A 1 257 ? -18.107 17.871 10.151 1.00 94.12 257 VAL A O 1
ATOM 1999 N N . THR A 1 258 ? -16.943 16.269 9.096 1.00 92.50 258 THR A N 1
ATOM 2000 C CA . THR A 1 258 ? -17.751 15.152 9.606 1.00 92.50 258 THR A CA 1
ATOM 2001 C C . THR A 1 258 ? -17.679 15.063 11.130 1.00 92.50 258 THR A C 1
ATOM 2003 O O . THR A 1 258 ? -18.724 15.010 11.776 1.00 92.50 258 THR A O 1
ATOM 2006 N N . VAL A 1 259 ? -16.471 15.114 11.699 1.00 93.19 259 VAL A N 1
ATOM 2007 C CA . VAL A 1 259 ? -16.241 15.061 13.152 1.00 93.19 259 VAL A CA 1
ATOM 2008 C C . VAL A 1 259 ? -16.854 16.273 13.858 1.00 93.19 259 VAL A C 1
ATOM 2010 O O . VAL A 1 259 ? -17.545 16.130 14.864 1.00 93.19 259 VAL A O 1
ATOM 2013 N N . LEU A 1 260 ? -16.665 17.480 13.322 1.00 93.44 260 LEU A N 1
ATOM 2014 C CA . LEU A 1 260 ? -17.230 18.684 13.937 1.00 93.44 260 LEU A CA 1
ATOM 2015 C C . LEU A 1 260 ? -18.765 18.687 13.901 1.00 93.44 260 LEU A C 1
ATOM 2017 O O . LEU A 1 260 ? -19.406 19.130 14.853 1.00 93.44 260 LEU A O 1
ATOM 2021 N N . ASN A 1 261 ? -19.370 18.153 12.838 1.00 92.19 261 ASN A N 1
ATOM 2022 C CA . ASN A 1 261 ? -20.823 18.025 12.743 1.00 92.19 261 ASN A CA 1
ATOM 2023 C C . ASN A 1 261 ? -21.392 16.928 13.655 1.00 92.19 261 ASN A C 1
ATOM 2025 O O . ASN A 1 261 ? -22.523 17.073 14.117 1.00 92.19 261 ASN A O 1
ATOM 2029 N N . SER A 1 262 ? -20.657 15.842 13.925 1.00 87.50 262 SER A N 1
ATOM 2030 C CA . SER A 1 262 ? -21.121 14.814 14.868 1.00 87.50 262 SER A CA 1
ATOM 2031 C C . SER A 1 262 ? -21.142 15.328 16.306 1.00 87.50 262 SER A C 1
ATOM 2033 O O . SER A 1 262 ? -22.108 15.066 17.014 1.00 87.50 262 SER A O 1
ATOM 2035 N N . ILE A 1 263 ? -20.148 16.131 16.698 1.00 83.12 263 ILE A N 1
ATOM 2036 C CA . ILE A 1 263 ? -20.085 16.744 18.036 1.00 83.12 263 ILE A CA 1
ATOM 2037 C C . ILE A 1 263 ? -21.273 17.694 18.257 1.00 83.12 263 ILE A C 1
ATOM 2039 O O . ILE A 1 263 ? -21.939 17.614 19.285 1.00 83.12 263 ILE A O 1
ATOM 2043 N N . LYS A 1 264 ? -21.606 18.536 17.266 1.00 73.88 264 LYS A N 1
ATOM 2044 C CA . LYS A 1 264 ? -22.766 19.448 17.349 1.00 73.88 264 LYS A CA 1
ATOM 2045 C C . LYS A 1 264 ? -24.096 18.710 17.553 1.00 73.88 264 LYS A C 1
ATOM 2047 O O . LYS A 1 264 ? -24.934 19.151 18.332 1.00 73.88 264 LYS A O 1
ATOM 2052 N N . LYS A 1 265 ? -24.277 17.560 16.896 1.00 65.62 265 LYS A N 1
ATOM 2053 C CA . LYS A 1 265 ? -25.490 16.734 17.038 1.00 65.62 265 LYS A CA 1
ATOM 2054 C C . LYS A 1 265 ? -25.610 16.051 18.402 1.00 65.62 265 LYS A C 1
ATOM 2056 O O . LYS A 1 265 ? -26.723 15.750 18.822 1.00 65.62 265 LYS A O 1
ATOM 2061 N N . GLU A 1 266 ? -24.498 15.768 19.078 1.00 60.97 266 GLU A N 1
ATOM 2062 C CA . GLU A 1 266 ? -24.515 15.207 20.437 1.00 60.97 266 GLU A CA 1
ATOM 2063 C C . GLU A 1 266 ? -24.875 16.265 21.484 1.00 60.97 266 GLU A C 1
ATOM 2065 O O . GLU A 1 266 ? -25.602 15.955 22.423 1.00 60.97 266 GLU A O 1
ATOM 2070 N N . THR A 1 267 ? -24.470 17.522 21.280 1.00 58.94 267 THR A N 1
ATOM 2071 C CA . THR A 1 267 ? -24.821 18.645 22.167 1.00 58.94 267 THR A CA 1
ATOM 2072 C C . THR A 1 267 ? -26.278 19.116 22.053 1.00 58.94 267 THR A C 1
ATOM 2074 O O . THR A 1 267 ? -26.742 19.856 22.912 1.00 58.94 267 THR A O 1
ATOM 2077 N N . GLU A 1 268 ? -27.013 18.686 21.022 1.00 52.50 268 GLU A N 1
ATOM 2078 C CA . GLU A 1 268 ? -28.422 19.052 20.777 1.00 52.50 268 GLU A CA 1
ATOM 2079 C C . GLU A 1 268 ? -29.436 17.993 21.266 1.00 52.50 268 GLU A C 1
ATOM 2081 O O . GLU A 1 268 ? -30.646 18.188 21.140 1.00 52.50 268 GLU A O 1
ATOM 2086 N N . LYS A 1 269 ? -28.984 16.867 21.839 1.00 40.69 269 LYS A N 1
ATOM 2087 C CA . LYS A 1 269 ? -29.883 15.890 22.480 1.00 40.69 269 LYS A CA 1
ATOM 2088 C C . LYS A 1 269 ? -30.173 16.302 23.931 1.00 40.69 269 LYS A C 1
ATOM 2090 O O . LYS A 1 269 ? -29.226 16.610 24.652 1.00 40.69 269 LYS A O 1
ATOM 2095 N N . PRO A 1 270 ? -31.436 16.257 24.404 1.00 40.06 270 PRO A N 1
ATOM 2096 C CA . PRO A 1 270 ? -31.731 16.481 25.814 1.00 40.06 270 PRO A CA 1
ATOM 2097 C C . PRO A 1 270 ? -31.073 15.375 26.645 1.00 40.06 270 PRO A C 1
ATOM 2099 O O . PRO A 1 270 ? -31.312 14.186 26.426 1.00 40.06 270 PRO A O 1
ATOM 2102 N N . VAL A 1 271 ? -30.212 15.780 27.574 1.00 43.03 271 VAL A N 1
ATOM 2103 C CA . VAL A 1 271 ? -29.589 14.888 28.551 1.00 43.03 271 VAL A CA 1
ATOM 2104 C C . VAL A 1 271 ? -30.660 14.509 29.572 1.00 43.03 271 VAL A C 1
ATOM 2106 O O . VAL A 1 271 ? -31.192 15.376 30.258 1.00 43.03 271 VAL A O 1
ATOM 2109 N N . SER A 1 272 ? -31.000 13.223 29.667 1.00 39.72 272 SER A N 1
ATOM 2110 C CA . SER A 1 272 ? -31.688 12.697 30.846 1.00 39.72 272 SER A CA 1
ATOM 2111 C C . SER A 1 272 ? -30.703 12.702 32.012 1.00 39.72 272 SER A C 1
ATOM 2113 O O . SER A 1 272 ? -29.630 12.107 3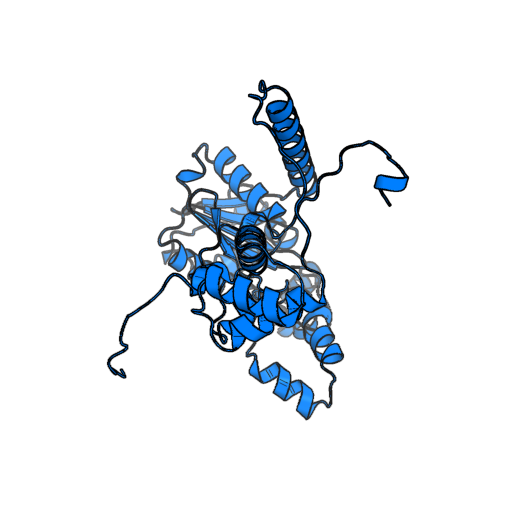1.903 1.00 39.72 272 SER A O 1
ATOM 2115 N N . GLU A 1 273 ? -31.057 13.388 33.095 1.00 36.22 273 GLU A N 1
ATOM 2116 C CA . GLU A 1 273 ? -30.279 13.453 34.332 1.00 36.22 273 GLU A CA 1
ATOM 2117 C C . GLU A 1 273 ? -30.092 12.049 34.929 1.00 36.22 273 GLU A C 1
ATOM 2119 O O . GLU A 1 273 ? -31.012 11.475 35.508 1.00 36.22 273 GLU A O 1
ATOM 2124 N N . GLU A 1 274 ? -28.885 11.496 34.807 1.00 32.28 274 GLU A N 1
ATOM 2125 C CA . GLU A 1 274 ? -28.403 10.465 35.723 1.00 32.28 274 GLU A CA 1
ATOM 2126 C C . GLU A 1 274 ? -27.522 11.128 36.784 1.00 32.28 274 GLU A C 1
ATOM 2128 O O . GLU A 1 274 ? -26.549 11.826 36.495 1.00 32.28 274 GLU A O 1
ATOM 2133 N N . ILE A 1 275 ? -27.922 10.908 38.033 1.00 34.31 275 ILE A N 1
ATOM 2134 C CA . ILE A 1 275 ? -27.301 11.394 39.260 1.00 34.31 275 ILE A CA 1
ATOM 2135 C C . ILE A 1 275 ? -25.866 10.859 39.346 1.00 34.31 275 ILE A C 1
ATOM 2137 O O . ILE A 1 275 ? -25.649 9.654 39.465 1.00 34.31 275 ILE A O 1
ATOM 2141 N N . VAL A 1 276 ? -24.880 11.757 39.335 1.00 30.78 276 VAL A N 1
ATOM 2142 C CA . VAL A 1 276 ? -23.489 11.428 39.669 1.00 30.78 276 VAL A CA 1
ATOM 2143 C C . VAL A 1 276 ? -23.295 11.675 41.162 1.00 30.78 276 VAL A C 1
ATOM 2145 O O . VAL A 1 276 ? -23.248 12.820 41.601 1.00 30.78 276 VAL A O 1
ATOM 2148 N N . SER A 1 277 ? -23.195 10.598 41.942 1.00 28.61 277 SER A N 1
ATOM 2149 C CA . SER A 1 277 ? -22.744 10.648 43.335 1.00 28.61 277 SER A CA 1
ATOM 2150 C C . SER A 1 277 ? -21.234 10.406 43.444 1.00 28.61 277 SER A C 1
ATOM 2152 O O . SER A 1 277 ? -20.660 9.614 42.697 1.00 28.61 277 SER A O 1
ATOM 2154 N N . GLU A 1 278 ? -20.649 11.105 44.407 1.00 33.69 278 GLU A N 1
ATOM 2155 C CA . GLU A 1 278 ? -19.245 11.414 44.694 1.00 33.69 278 GLU A CA 1
ATOM 2156 C C . GLU A 1 278 ? -18.223 10.266 44.895 1.00 33.69 278 GLU A C 1
ATOM 2158 O O . GLU A 1 278 ? -18.548 9.136 45.250 1.00 33.69 278 GLU A O 1
ATOM 2163 N N . GLU A 1 279 ? -16.956 10.682 44.714 1.00 39.62 279 GLU A N 1
ATOM 2164 C CA . GLU A 1 279 ? -15.658 10.154 45.185 1.00 39.62 279 GLU A CA 1
ATOM 2165 C C . GLU A 1 279 ? -15.217 8.722 44.806 1.00 39.62 279 GLU A C 1
ATOM 2167 O O . GLU A 1 279 ? -15.584 7.721 45.418 1.00 39.62 279 GLU A O 1
ATOM 2172 N N . ILE A 1 280 ? -14.264 8.628 43.861 1.00 43.16 280 ILE A N 1
ATOM 2173 C CA . ILE A 1 280 ? -13.515 7.394 43.569 1.00 43.16 280 ILE A CA 1
ATOM 2174 C C . ILE A 1 280 ? -12.009 7.660 43.685 1.00 43.16 280 ILE A C 1
ATOM 2176 O O . ILE A 1 280 ? -11.411 8.354 42.861 1.00 43.16 280 ILE A O 1
ATOM 2180 N N . SER A 1 281 ? -11.376 7.058 44.696 1.00 56.66 281 SER A N 1
ATOM 2181 C CA . SER A 1 281 ? -9.921 7.044 44.866 1.00 56.66 281 SER A CA 1
ATOM 2182 C C . SER A 1 281 ? -9.247 6.303 43.701 1.00 56.66 281 SER A C 1
ATOM 2184 O O . SER A 1 281 ? -9.448 5.096 43.530 1.00 56.66 281 SER A O 1
ATOM 2186 N N . GLN A 1 282 ? -8.434 6.997 42.907 1.00 72.81 282 GLN A N 1
ATOM 2187 C CA . GLN A 1 282 ? -7.610 6.375 41.867 1.00 72.81 282 GLN A CA 1
ATOM 2188 C C . GLN A 1 282 ? -6.490 5.524 42.495 1.00 72.81 282 GLN A C 1
ATOM 2190 O O . GLN A 1 282 ? -5.921 5.901 43.519 1.00 72.81 282 GLN A O 1
ATOM 2195 N N . LEU A 1 283 ? -6.161 4.382 41.877 1.00 77.38 283 LEU A N 1
ATOM 2196 C CA . LEU A 1 283 ? -4.991 3.584 42.267 1.00 77.38 283 LEU A CA 1
ATOM 2197 C C . LEU A 1 283 ? -3.712 4.382 42.013 1.00 77.38 283 LEU A C 1
ATOM 2199 O O . LEU A 1 283 ? -3.535 4.939 40.925 1.00 77.38 283 LEU A O 1
ATOM 2203 N N . THR A 1 284 ? -2.805 4.388 42.987 1.00 82.88 284 THR A N 1
ATOM 2204 C CA . THR A 1 284 ? -1.465 4.957 42.804 1.00 82.88 284 THR A CA 1
ATOM 2205 C C . THR A 1 284 ? -0.640 4.110 41.830 1.00 82.88 284 THR A C 1
ATOM 2207 O O . THR A 1 284 ? -0.991 2.968 41.523 1.00 82.88 284 THR A O 1
ATOM 2210 N N . SER A 1 285 ? 0.483 4.641 41.339 1.00 79.25 285 SER A N 1
ATOM 2211 C CA . SER A 1 285 ? 1.409 3.882 40.484 1.00 79.25 285 SER A CA 1
ATOM 2212 C C . SER A 1 285 ? 1.898 2.583 41.142 1.00 79.25 285 SER A C 1
ATOM 2214 O O . SER A 1 285 ? 2.000 1.561 40.461 1.00 79.25 285 SER A O 1
ATOM 2216 N N . ASP A 1 286 ? 2.119 2.595 42.460 1.00 80.69 286 ASP A N 1
ATOM 2217 C CA . ASP A 1 286 ? 2.549 1.420 43.226 1.00 80.69 286 ASP A CA 1
ATOM 2218 C C . ASP A 1 286 ? 1.428 0.382 43.346 1.00 80.69 286 ASP A C 1
ATOM 2220 O O . ASP A 1 286 ? 1.657 -0.812 43.133 1.00 80.69 286 ASP A O 1
ATOM 2224 N N . ASP A 1 287 ? 0.189 0.829 43.585 1.00 81.81 287 ASP A N 1
ATOM 2225 C CA . ASP A 1 287 ? -0.979 -0.056 43.593 1.00 81.81 287 ASP A CA 1
ATOM 2226 C C . ASP A 1 287 ? -1.192 -0.704 42.218 1.00 81.81 287 ASP A C 1
ATOM 2228 O O . ASP A 1 287 ? -1.513 -1.888 42.127 1.00 81.81 287 ASP A O 1
ATOM 2232 N N . LYS A 1 288 ? -0.979 0.039 41.124 1.00 86.62 288 LYS A N 1
ATOM 2233 C CA . LYS A 1 288 ? -1.072 -0.503 39.758 1.00 86.62 288 LYS A CA 1
ATOM 2234 C C . LYS A 1 288 ? 0.008 -1.550 39.492 1.00 86.62 288 LYS A C 1
ATOM 2236 O O . LYS A 1 288 ? -0.298 -2.614 38.951 1.00 86.62 288 LYS A O 1
ATOM 2241 N N . ALA A 1 289 ? 1.253 -1.286 39.890 1.00 84.38 289 ALA A N 1
ATOM 2242 C CA . ALA A 1 289 ? 2.348 -2.245 39.755 1.00 84.38 289 ALA A CA 1
ATOM 2243 C C . ALA A 1 289 ? 2.071 -3.534 40.549 1.00 84.38 289 ALA A C 1
ATOM 2245 O O . ALA A 1 289 ? 2.284 -4.642 40.046 1.00 84.38 289 ALA A O 1
ATOM 2246 N N . GLU A 1 290 ? 1.525 -3.403 41.757 1.00 87.19 290 GLU A N 1
ATOM 2247 C CA . GLU A 1 290 ? 1.156 -4.544 42.586 1.00 87.19 290 GLU A CA 1
ATOM 2248 C C . GLU A 1 290 ? -0.040 -5.317 42.023 1.00 87.19 290 GLU A C 1
ATOM 2250 O O . GLU A 1 290 ? -0.007 -6.548 41.982 1.00 87.19 290 GLU A O 1
ATOM 2255 N N . LEU A 1 291 ? -1.070 -4.619 41.538 1.00 88.81 291 LEU A N 1
ATOM 2256 C CA . LEU A 1 291 ? -2.216 -5.221 40.856 1.00 88.81 291 LEU A CA 1
ATOM 2257 C C . LEU A 1 291 ? -1.741 -6.104 39.703 1.00 88.81 291 LEU A C 1
ATOM 2259 O O . LEU A 1 291 ? -2.136 -7.267 39.606 1.00 88.81 291 LEU A O 1
ATOM 2263 N N . ILE A 1 292 ? -0.843 -5.569 38.875 1.00 86.50 292 ILE A N 1
ATOM 2264 C CA . ILE A 1 292 ? -0.227 -6.283 37.757 1.00 86.50 292 ILE A CA 1
ATOM 2265 C C . ILE A 1 292 ? 0.579 -7.489 38.264 1.00 86.50 292 ILE A C 1
ATOM 2267 O O . ILE A 1 292 ? 0.448 -8.578 37.712 1.00 86.50 292 ILE A O 1
ATOM 2271 N N . SER A 1 293 ? 1.364 -7.342 39.336 1.00 87.81 293 SER A N 1
ATOM 2272 C CA . SER A 1 293 ? 2.161 -8.424 39.938 1.00 87.81 293 SER A CA 1
ATOM 2273 C C . SER A 1 293 ? 1.302 -9.584 40.463 1.00 87.81 293 SER A C 1
ATOM 2275 O O . SER A 1 293 ? 1.573 -10.751 40.161 1.00 87.81 293 SER A O 1
ATOM 2277 N N . ILE A 1 294 ? 0.233 -9.287 41.211 1.00 85.25 294 ILE A N 1
ATOM 2278 C CA . ILE A 1 294 ? -0.700 -10.298 41.733 1.00 85.25 294 ILE A CA 1
ATOM 2279 C C . ILE A 1 294 ? -1.420 -10.993 40.576 1.00 85.25 294 ILE A C 1
ATOM 2281 O O . ILE A 1 294 ? -1.535 -12.221 40.572 1.00 85.25 294 ILE A O 1
ATOM 2285 N N . TRP A 1 295 ? -1.860 -10.221 39.580 1.00 87.81 295 TRP A N 1
ATOM 2286 C CA . TRP A 1 295 ? -2.511 -10.753 38.390 1.00 87.81 295 TRP A CA 1
ATOM 2287 C C . TRP A 1 295 ? -1.565 -11.641 37.568 1.00 87.81 295 TRP A C 1
ATOM 2289 O O . TRP A 1 295 ? -1.965 -12.718 37.146 1.00 87.81 295 TRP A O 1
ATOM 2299 N N . PHE A 1 296 ? -0.285 -11.287 37.405 1.00 82.12 296 PHE A N 1
ATOM 2300 C CA . PHE A 1 296 ? 0.689 -12.131 36.694 1.00 82.12 296 PHE A CA 1
ATOM 2301 C C . PHE A 1 296 ? 0.898 -13.493 37.361 1.00 82.12 296 PHE A C 1
ATOM 2303 O O . PHE A 1 296 ? 1.076 -14.493 36.666 1.00 82.12 296 PHE A O 1
ATOM 2310 N N . LYS A 1 297 ? 0.868 -13.544 38.698 1.00 84.81 297 LYS A N 1
ATOM 2311 C CA . LYS A 1 297 ? 1.008 -14.796 39.458 1.00 84.81 297 LYS A CA 1
ATOM 2312 C C . LYS A 1 297 ? -0.234 -15.683 39.367 1.00 84.81 297 LYS A C 1
ATOM 2314 O O . LYS A 1 297 ? -0.115 -16.898 39.484 1.00 84.81 297 LYS A O 1
ATOM 2319 N N . ASN A 1 298 ? -1.413 -15.095 39.173 1.00 83.81 298 ASN A N 1
ATOM 2320 C CA . ASN A 1 298 ? -2.653 -15.827 38.930 1.00 83.81 298 ASN A CA 1
ATOM 2321 C C . ASN A 1 298 ? -3.599 -15.013 38.026 1.00 83.81 298 ASN A C 1
ATOM 2323 O O . ASN A 1 298 ? -4.453 -14.289 38.541 1.00 83.81 298 ASN A O 1
ATOM 2327 N N . PRO A 1 299 ? -3.502 -15.162 36.692 1.00 82.50 299 PRO A N 1
ATOM 2328 C CA . PRO A 1 299 ? -4.320 -14.397 35.743 1.00 82.50 299 PRO A CA 1
ATOM 2329 C C . PRO A 1 299 ? -5.828 -14.683 35.816 1.00 82.50 299 PRO A C 1
ATOM 2331 O O . PRO A 1 299 ? -6.623 -13.979 35.195 1.00 82.50 299 PRO A O 1
ATOM 2334 N N . TYR A 1 300 ? -6.220 -15.715 36.570 1.00 80.69 300 TYR A N 1
ATOM 2335 C CA . TYR A 1 300 ? -7.607 -16.125 36.801 1.00 80.69 300 TYR A CA 1
ATOM 2336 C C . TYR A 1 300 ? -8.146 -15.672 38.164 1.00 80.69 300 TYR A C 1
ATOM 2338 O O . TYR A 1 300 ? -9.233 -16.090 38.559 1.00 80.69 300 TYR A O 1
ATOM 2346 N N . ILE A 1 301 ? -7.389 -14.859 38.909 1.00 84.12 301 ILE A N 1
ATOM 2347 C CA . ILE A 1 301 ? -7.842 -14.306 40.186 1.00 84.12 301 ILE A CA 1
ATOM 2348 C C . ILE A 1 301 ? -9.102 -13.462 39.978 1.00 84.12 301 ILE A C 1
ATOM 2350 O O . ILE A 1 301 ? -9.177 -12.642 39.058 1.00 84.12 301 ILE A O 1
ATOM 2354 N N . SER A 1 302 ? -10.106 -13.658 40.832 1.00 84.94 302 SER A N 1
ATOM 2355 C CA . SER A 1 302 ? -11.334 -12.872 40.727 1.00 84.94 302 SER A CA 1
ATOM 2356 C C . SER A 1 302 ? -11.065 -11.400 41.087 1.00 84.94 302 SER A C 1
ATOM 2358 O O . SER A 1 302 ? -10.232 -11.121 41.955 1.00 84.94 302 SER A O 1
ATOM 2360 N N . PRO A 1 303 ? -11.787 -10.425 40.497 1.00 85.69 303 PRO A N 1
ATOM 2361 C CA . PRO A 1 303 ? -11.645 -9.017 40.879 1.00 85.69 303 PRO A CA 1
ATOM 2362 C C . PRO A 1 303 ? -11.881 -8.755 42.375 1.00 85.69 303 PRO A C 1
ATOM 2364 O O . PRO A 1 303 ? -11.289 -7.836 42.937 1.00 85.69 303 PRO A O 1
ATOM 2367 N N . LEU A 1 304 ? -12.716 -9.576 43.025 1.00 85.62 304 LEU A N 1
ATOM 2368 C CA . LEU A 1 304 ? -12.949 -9.536 44.470 1.00 85.62 304 LEU A CA 1
ATOM 2369 C C . LEU A 1 304 ? -11.691 -9.932 45.255 1.00 85.62 304 LEU A C 1
ATOM 2371 O O . LEU A 1 304 ? -11.233 -9.173 46.105 1.00 85.62 304 LEU A O 1
ATOM 2375 N N . GLU A 1 305 ? -11.104 -11.090 44.949 1.00 85.75 305 GLU A N 1
ATOM 2376 C CA . GLU A 1 305 ? -9.875 -11.552 45.608 1.00 85.75 305 GLU A CA 1
ATOM 2377 C C . GLU A 1 305 ? -8.693 -10.616 45.332 1.00 85.75 305 GLU A C 1
ATOM 2379 O O . GLU A 1 305 ? -7.859 -10.386 46.209 1.00 85.75 305 GLU A O 1
ATOM 2384 N N . LEU A 1 306 ? -8.620 -10.050 44.126 1.00 88.38 306 LEU A N 1
ATOM 2385 C CA . LEU A 1 306 ? -7.590 -9.086 43.754 1.00 88.38 306 LEU A CA 1
ATOM 2386 C C . LEU A 1 306 ? -7.722 -7.800 44.586 1.00 88.38 306 LEU A C 1
ATOM 2388 O O . LEU A 1 306 ? -6.742 -7.369 45.189 1.00 88.38 306 LEU A O 1
ATOM 2392 N N . SER A 1 307 ? -8.939 -7.258 44.717 1.00 88.31 307 SER A N 1
ATOM 2393 C CA . SER A 1 307 ? -9.257 -6.117 45.594 1.00 88.31 307 SER A CA 1
ATOM 2394 C C . SER A 1 307 ? -8.876 -6.377 47.058 1.00 88.31 307 SER A C 1
ATOM 2396 O O . SER A 1 307 ? -8.258 -5.518 47.692 1.00 88.31 307 SER A O 1
ATOM 2398 N N . GLN A 1 308 ? -9.156 -7.570 47.589 1.00 88.44 308 GLN A N 1
ATOM 2399 C CA . GLN A 1 308 ? -8.786 -7.942 48.959 1.00 88.44 308 GLN A CA 1
ATOM 2400 C C . GLN A 1 308 ? -7.266 -8.023 49.157 1.00 88.44 308 GLN A C 1
ATOM 2402 O O . GLN A 1 308 ? -6.743 -7.513 50.150 1.00 88.44 308 GLN A O 1
ATOM 2407 N N . LYS A 1 309 ? -6.537 -8.630 48.209 1.00 89.12 309 LYS A N 1
ATOM 2408 C CA . LYS A 1 309 ? -5.071 -8.746 48.288 1.00 89.12 309 LYS A CA 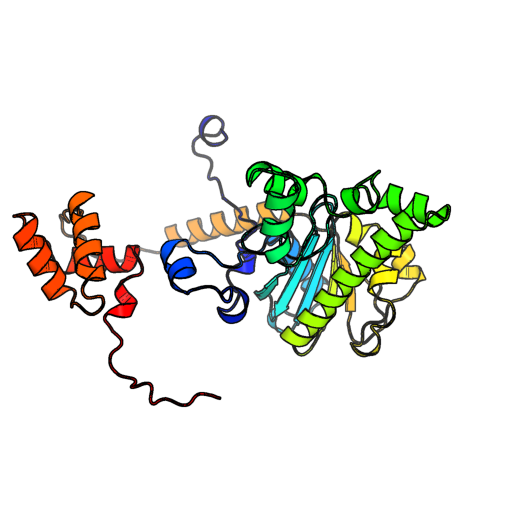1
ATOM 2409 C C . LYS A 1 309 ? -4.372 -7.396 48.169 1.00 89.12 309 LYS A C 1
ATOM 2411 O O . LYS A 1 309 ? -3.451 -7.138 48.940 1.00 89.12 309 LYS A O 1
ATOM 2416 N N . LEU A 1 310 ? -4.834 -6.537 47.259 1.00 87.50 310 LEU A N 1
ATOM 2417 C CA . LEU A 1 310 ? -4.366 -5.155 47.153 1.00 87.50 310 LEU A CA 1
ATOM 2418 C C . LEU A 1 310 ? -4.611 -4.394 48.451 1.00 87.50 310 LEU A C 1
ATOM 2420 O O . LEU A 1 310 ? -3.673 -3.819 48.990 1.00 87.50 310 LEU A O 1
ATOM 2424 N N . SER A 1 311 ? -5.824 -4.486 49.005 1.00 84.12 311 SER A N 1
ATOM 2425 C CA . SER A 1 311 ? -6.172 -3.766 50.234 1.00 84.12 311 SER A CA 1
ATOM 2426 C C . SER A 1 311 ? -5.300 -4.163 51.425 1.00 84.12 311 SER A C 1
ATOM 2428 O O . SER A 1 311 ? -4.893 -3.324 52.225 1.00 84.12 311 SER A O 1
ATOM 2430 N N . LYS A 1 312 ? -4.974 -5.458 51.535 1.00 84.69 312 LYS A N 1
ATOM 2431 C CA . LYS A 1 312 ? -4.106 -5.978 52.597 1.00 84.69 312 LYS A CA 1
ATOM 2432 C C . LYS A 1 312 ? -2.662 -5.489 52.467 1.00 84.69 312 LYS A C 1
ATOM 2434 O O . LYS A 1 312 ? -1.986 -5.353 53.481 1.00 84.69 312 LYS A O 1
ATOM 2439 N N . LYS A 1 313 ? -2.179 -5.259 51.243 1.00 80.62 313 LYS A N 1
ATOM 2440 C CA . LYS A 1 313 ? -0.779 -4.901 50.991 1.00 80.62 313 LYS A CA 1
ATOM 2441 C C . LYS A 1 313 ? -0.539 -3.392 50.976 1.00 80.62 313 LYS A C 1
ATOM 2443 O O . LYS A 1 313 ? 0.494 -2.957 51.468 1.00 80.62 313 LYS A O 1
ATOM 2448 N N . SER A 1 314 ? -1.488 -2.607 50.467 1.00 76.56 314 SER A N 1
ATOM 2449 C CA . SER A 1 314 ? -1.415 -1.140 50.475 1.00 76.56 314 SER A CA 1
ATOM 2450 C C . SER A 1 314 ? -1.841 -0.519 51.811 1.00 76.56 314 SER A C 1
ATOM 2452 O O . SER A 1 314 ? -1.643 0.675 52.024 1.00 76.56 314 SER A O 1
ATOM 2454 N N . GLY A 1 315 ? -2.458 -1.303 52.706 1.00 75.81 315 GLY A N 1
ATOM 2455 C CA . GLY A 1 315 ? -3.010 -0.816 53.974 1.00 75.81 315 GLY A CA 1
ATOM 2456 C C . GLY A 1 315 ? -4.242 0.083 53.808 1.00 75.81 315 GLY A C 1
ATOM 2457 O O . GLY A 1 315 ? -4.699 0.679 54.781 1.00 75.81 315 GLY A O 1
ATOM 2458 N N . LYS A 1 316 ? -4.790 0.191 52.589 1.00 78.81 316 LYS A N 1
ATOM 2459 C CA . LYS A 1 316 ? -5.949 1.024 52.239 1.00 78.81 316 LYS A CA 1
ATOM 2460 C C . LYS A 1 316 ? -7.054 0.161 51.642 1.00 78.81 316 LYS A C 1
ATOM 2462 O O . LYS A 1 316 ? -6.783 -0.802 50.939 1.00 78.81 316 LYS A O 1
ATOM 2467 N N . LYS A 1 317 ? -8.320 0.509 51.871 1.00 80.75 317 LYS A N 1
ATOM 2468 C CA . LYS A 1 317 ? -9.452 -0.219 51.278 1.00 80.75 317 LYS A CA 1
ATOM 2469 C C . LYS A 1 317 ? -9.545 0.081 49.777 1.00 80.75 317 LYS A C 1
ATOM 2471 O O . LYS A 1 317 ? -9.896 1.189 49.392 1.00 80.75 317 LYS A O 1
ATOM 2476 N N . VAL A 1 318 ? -9.274 -0.913 48.935 1.00 84.06 318 VAL A N 1
ATOM 2477 C CA . VAL A 1 318 ? -9.393 -0.823 47.472 1.00 84.06 318 VAL A CA 1
ATOM 2478 C C . VAL A 1 318 ? -10.709 -1.459 47.035 1.00 84.06 318 VAL A C 1
ATOM 2480 O O . VAL A 1 318 ? -10.938 -2.641 47.290 1.00 84.06 318 VAL A O 1
ATOM 2483 N N . SER A 1 319 ? -11.585 -0.708 46.364 1.00 85.00 319 SER A N 1
ATOM 2484 C CA . SER A 1 319 ? -12.891 -1.224 45.938 1.00 85.00 319 SER A CA 1
ATOM 2485 C C . SER A 1 319 ? -12.792 -2.156 44.722 1.00 85.00 319 SER A C 1
ATOM 2487 O O . SER A 1 319 ? -11.924 -2.021 43.858 1.00 85.00 319 SER A O 1
ATOM 2489 N N . ILE A 1 320 ? -13.735 -3.097 44.620 1.00 86.81 320 ILE A N 1
ATOM 2490 C CA . ILE A 1 320 ? -13.841 -4.022 43.478 1.00 86.81 320 ILE A CA 1
ATOM 2491 C C . ILE A 1 320 ? -14.082 -3.250 42.172 1.00 86.81 320 ILE A C 1
ATOM 2493 O O . ILE A 1 320 ? -13.596 -3.655 41.117 1.00 86.81 320 ILE A O 1
ATOM 2497 N N . HIS A 1 321 ? -14.827 -2.142 42.238 1.00 84.62 321 HIS A N 1
ATOM 2498 C CA . HIS A 1 321 ? -15.134 -1.303 41.081 1.00 84.62 321 HIS A CA 1
ATOM 2499 C C . HIS A 1 321 ? -13.857 -0.723 40.458 1.00 84.62 321 HIS A C 1
ATOM 2501 O O . HIS A 1 321 ? -13.636 -0.882 39.259 1.00 84.62 321 HIS A O 1
ATOM 2507 N N . VAL A 1 322 ? -12.972 -0.166 41.292 1.00 86.12 322 VAL A N 1
ATOM 2508 C CA . VAL A 1 322 ? -11.677 0.390 40.872 1.00 86.12 322 VAL A CA 1
ATOM 2509 C C . VAL A 1 322 ? -10.789 -0.684 40.236 1.00 86.12 322 VAL A C 1
ATOM 2511 O O . VAL A 1 322 ? -10.211 -0.464 39.174 1.00 86.12 322 VAL A O 1
ATOM 2514 N N . VAL A 1 323 ? -10.740 -1.885 40.822 1.00 87.50 323 VAL A N 1
ATOM 2515 C CA . VAL A 1 323 ? -9.979 -3.014 40.258 1.00 87.50 323 VAL A CA 1
ATOM 2516 C C . VAL A 1 323 ? -10.525 -3.441 38.895 1.00 87.50 323 VAL A C 1
ATOM 2518 O O . VAL A 1 323 ? -9.750 -3.648 37.965 1.00 87.50 323 VAL A O 1
ATOM 2521 N N . LYS A 1 324 ? -11.851 -3.558 38.742 1.00 86.75 324 LYS A N 1
ATOM 2522 C CA . LYS A 1 324 ? -12.472 -3.915 37.454 1.00 86.75 324 LYS A CA 1
ATOM 2523 C C . LYS A 1 324 ? -12.192 -2.867 36.377 1.00 86.75 324 LYS A C 1
ATOM 2525 O O . LYS A 1 324 ? -11.892 -3.233 35.242 1.00 86.75 324 LYS A O 1
ATOM 2530 N N . GLN A 1 325 ? -12.275 -1.586 36.728 1.00 85.19 325 GLN A N 1
ATOM 2531 C CA . GLN A 1 325 ? -11.987 -0.485 35.813 1.00 85.19 325 GLN A CA 1
ATOM 2532 C C . GLN A 1 325 ? -10.522 -0.506 35.357 1.00 85.19 325 GLN A C 1
ATOM 2534 O O . GLN A 1 325 ? -10.261 -0.433 34.156 1.00 85.19 325 GLN A O 1
ATOM 2539 N N . GLU A 1 326 ? -9.575 -0.689 36.281 1.00 88.69 326 GLU A N 1
ATOM 2540 C CA . GLU A 1 326 ? -8.148 -0.750 35.949 1.00 88.69 326 GLU A CA 1
ATOM 2541 C C . GLU A 1 326 ? -7.811 -1.990 35.106 1.00 88.69 326 GLU A C 1
ATOM 2543 O O . GLU A 1 326 ? -7.116 -1.882 34.098 1.00 88.69 326 GLU A O 1
ATOM 2548 N N . LEU A 1 327 ? -8.367 -3.165 35.433 1.00 86.50 327 LEU A N 1
ATOM 2549 C CA . LEU A 1 327 ? -8.208 -4.370 3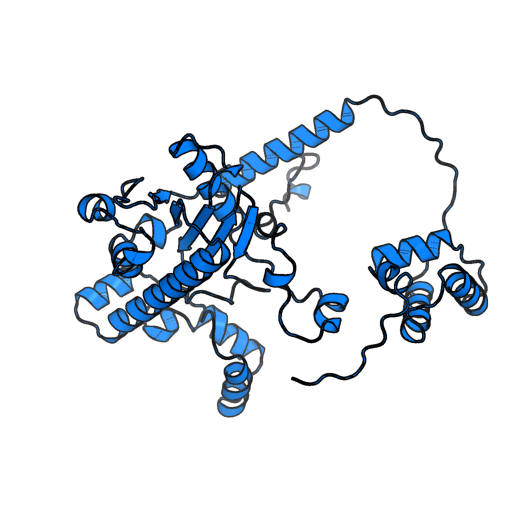4.609 1.00 86.50 327 LEU A CA 1
ATOM 2550 C C . LEU A 1 327 ? -8.721 -4.157 33.178 1.00 86.50 327 LEU A C 1
ATOM 2552 O O . LEU A 1 327 ? -8.090 -4.629 32.233 1.00 86.50 327 LEU A O 1
ATOM 2556 N N . LYS A 1 328 ? -9.831 -3.430 33.002 1.00 84.25 328 LYS A N 1
ATOM 2557 C CA . LYS A 1 328 ? -10.381 -3.090 31.682 1.00 84.25 328 LYS A CA 1
ATOM 2558 C C . LYS A 1 328 ? -9.473 -2.124 30.916 1.00 84.25 328 LYS A C 1
ATOM 2560 O O . LYS A 1 328 ? -9.231 -2.341 29.731 1.00 84.25 328 LYS A O 1
ATOM 2565 N N . LEU A 1 329 ? -8.924 -1.105 31.584 1.00 82.88 329 LEU A N 1
ATOM 2566 C CA . LEU A 1 329 ? -7.960 -0.164 30.992 1.00 82.88 329 LEU A CA 1
ATOM 2567 C C . LEU A 1 329 ? -6.669 -0.870 30.549 1.00 82.88 329 LEU A C 1
ATOM 2569 O O . LEU A 1 329 ? -6.150 -0.598 29.468 1.00 82.88 329 LEU A O 1
ATOM 2573 N N . LEU A 1 330 ? -6.191 -1.826 31.346 1.00 80.56 330 LEU A N 1
ATOM 2574 C CA . LEU A 1 330 ? -5.011 -2.639 31.040 1.00 80.56 330 LEU A CA 1
ATOM 2575 C C . LEU A 1 330 ? -5.299 -3.776 30.036 1.00 80.56 330 LEU A C 1
ATOM 2577 O O . LEU A 1 330 ? -4.371 -4.414 29.537 1.00 80.56 330 LEU A O 1
ATOM 2581 N N . GLY A 1 331 ? -6.570 -4.044 29.716 1.00 80.56 331 GLY A N 1
ATOM 2582 C CA . GLY A 1 331 ? -6.994 -5.148 28.848 1.00 80.56 331 GLY A CA 1
ATOM 2583 C C . GLY A 1 331 ? -6.770 -6.544 29.447 1.00 80.56 331 GLY A C 1
ATOM 2584 O O . GLY A 1 331 ? -6.532 -7.499 28.703 1.00 80.56 331 GLY A O 1
ATOM 2585 N N . LEU A 1 332 ? -6.800 -6.650 30.778 1.00 81.19 332 LEU A N 1
ATOM 2586 C CA . LEU A 1 332 ? -6.573 -7.864 31.576 1.00 81.19 332 LEU A CA 1
ATOM 2587 C C . LEU A 1 332 ? -7.878 -8.534 32.054 1.00 81.19 332 LEU A C 1
ATOM 2589 O O . LEU A 1 332 ? -7.854 -9.661 32.548 1.00 81.19 332 LEU A O 1
ATOM 2593 N N . ASP A 1 333 ? -9.020 -7.870 31.881 1.00 77.06 333 ASP A N 1
ATOM 2594 C CA . ASP A 1 333 ? -10.364 -8.318 32.268 1.00 77.06 333 ASP A CA 1
ATOM 2595 C C . ASP A 1 333 ? -10.784 -9.645 31.601 1.00 77.06 333 ASP A C 1
ATOM 2597 O O . ASP A 1 333 ? -11.345 -10.530 32.250 1.00 77.06 333 ASP A O 1
ATOM 2601 N N . LYS A 1 334 ? -10.414 -9.838 30.331 1.00 64.12 334 LYS A N 1
ATOM 2602 C CA . LYS A 1 334 ? -10.829 -10.987 29.497 1.00 64.12 334 LYS A CA 1
ATOM 2603 C C . LYS A 1 334 ? -10.218 -12.341 29.870 1.00 64.12 334 LYS A C 1
ATOM 2605 O O . LYS A 1 334 ? -10.633 -13.363 29.324 1.00 64.12 334 LYS A O 1
ATOM 2610 N N . VAL A 1 335 ? -9.202 -12.371 30.733 1.00 58.00 335 VAL A N 1
ATOM 2611 C CA . VAL A 1 335 ? -8.538 -13.627 31.137 1.00 58.00 335 VAL A CA 1
ATOM 2612 C C . VAL A 1 335 ? -9.288 -14.308 32.282 1.00 58.00 335 VAL A C 1
ATOM 2614 O O . VAL A 1 335 ? -9.323 -15.534 32.346 1.00 58.00 335 VAL A O 1
ATOM 2617 N N . SER A 1 336 ? -9.964 -13.523 33.124 1.00 51.91 336 SER A N 1
ATOM 2618 C CA . SER A 1 336 ? -10.689 -14.023 34.298 1.00 51.91 336 SER A CA 1
ATOM 2619 C C . SER A 1 336 ? -11.968 -14.812 33.966 1.00 51.91 336 SER A C 1
ATOM 2621 O O . SER A 1 336 ? -12.429 -15.597 34.788 1.00 51.91 336 SER A O 1
ATOM 2623 N N . GLU A 1 337 ? -12.510 -14.670 32.750 1.00 48.66 337 GLU A N 1
ATOM 2624 C CA . GLU A 1 337 ? -13.791 -15.277 32.348 1.00 48.66 337 GLU A CA 1
ATOM 2625 C C . GLU A 1 337 ? -13.672 -16.652 31.665 1.00 48.66 337 GLU A C 1
ATOM 2627 O O . GLU A 1 337 ? -14.672 -17.353 31.517 1.00 48.66 337 GLU A O 1
ATOM 2632 N N . LYS A 1 338 ? -12.477 -17.091 31.246 1.00 43.41 338 LYS A N 1
ATOM 2633 C CA . LYS A 1 338 ? -12.324 -18.357 30.505 1.00 43.41 338 LYS A CA 1
ATOM 2634 C C . LYS A 1 338 ? -11.738 -19.466 31.374 1.00 43.41 338 LYS A C 1
ATOM 2636 O O . LYS A 1 338 ? -10.525 -19.541 31.552 1.00 43.41 338 LYS A O 1
ATOM 2641 N N . LYS A 1 339 ? -12.584 -20.401 31.823 1.00 51.03 339 LYS A N 1
ATOM 2642 C CA . LYS A 1 339 ? -12.150 -21.722 32.308 1.00 51.03 339 LYS A CA 1
ATOM 2643 C C . LYS A 1 339 ? -12.526 -22.826 31.315 1.00 51.03 339 LYS A C 1
ATOM 2645 O O . LYS A 1 339 ? -13.615 -22.816 30.758 1.00 51.03 339 LYS A O 1
ATOM 2650 N N . LYS A 1 340 ? -11.626 -23.815 31.240 1.00 40.88 340 LYS A N 1
ATOM 2651 C CA . LYS A 1 340 ? -11.797 -25.195 30.749 1.00 40.88 340 LYS A CA 1
ATOM 2652 C C . LYS A 1 340 ? -12.028 -25.384 29.246 1.00 40.88 340 LYS A C 1
ATOM 2654 O O . LYS A 1 340 ? -13.148 -25.607 28.812 1.00 40.88 340 LYS A O 1
ATOM 2659 N N . ILE A 1 341 ? -10.936 -25.482 28.490 1.00 39.56 341 ILE A N 1
ATOM 2660 C CA . ILE A 1 341 ? -10.851 -26.491 27.425 1.00 39.56 341 ILE A CA 1
ATOM 2661 C C . ILE A 1 341 ? -9.518 -27.216 27.617 1.00 39.56 341 ILE A C 1
ATOM 2663 O O . ILE A 1 341 ? -8.451 -26.621 27.466 1.00 39.56 341 ILE A O 1
ATOM 2667 N N . GLU A 1 342 ? -9.596 -28.478 28.040 1.00 40.09 342 GLU A N 1
ATOM 2668 C CA . GLU A 1 342 ? -8.475 -29.415 28.046 1.00 40.09 342 GLU A CA 1
ATOM 2669 C C . GLU A 1 342 ? -7.966 -29.587 26.615 1.00 40.09 342 GLU A C 1
ATOM 2671 O O . GLU A 1 342 ? -8.671 -30.097 25.747 1.00 40.09 342 GLU A O 1
ATOM 2676 N N . PHE A 1 343 ? -6.727 -29.173 26.366 1.00 34.56 343 PHE A N 1
ATOM 2677 C CA . PHE A 1 343 ? -6.017 -29.551 25.152 1.00 34.56 343 PHE A CA 1
ATOM 2678 C C . PHE A 1 343 ? -5.515 -30.985 25.319 1.00 34.56 343 PHE A C 1
ATOM 2680 O O . PHE A 1 343 ? -4.417 -31.235 25.818 1.00 34.56 343 PHE A O 1
ATOM 2687 N N . THR A 1 344 ? -6.337 -31.947 24.909 1.00 38.59 344 THR A N 1
ATOM 2688 C CA . THR A 1 344 ? -5.858 -33.295 24.613 1.00 38.59 344 THR A CA 1
ATOM 2689 C C . THR A 1 344 ? -4.924 -33.209 23.408 1.00 38.59 344 THR A C 1
ATOM 2691 O O . THR A 1 344 ? -5.268 -32.668 22.358 1.00 38.59 344 THR A O 1
ATOM 2694 N N . LYS A 1 345 ? -3.705 -33.721 23.592 1.00 49.22 345 LYS A N 1
ATOM 2695 C CA . LYS A 1 345 ? -2.663 -33.847 22.573 1.00 49.22 345 LYS A CA 1
ATOM 2696 C C . LYS A 1 345 ? -3.218 -34.476 21.291 1.00 49.22 345 LYS A C 1
ATOM 2698 O O . LYS A 1 345 ? -3.552 -35.658 21.289 1.00 49.22 345 LYS A O 1
ATOM 2703 N N . ARG A 1 346 ? -3.192 -33.725 20.192 1.00 41.91 346 ARG A N 1
ATOM 2704 C CA . ARG A 1 346 ? -2.978 -34.265 18.845 1.00 41.91 346 ARG A CA 1
ATOM 2705 C C . ARG A 1 346 ? -2.040 -33.329 18.096 1.00 41.91 346 ARG A C 1
ATOM 2707 O O . ARG A 1 346 ? -2.433 -32.266 17.629 1.00 41.91 346 ARG A O 1
ATOM 2714 N N . THR A 1 347 ? -0.775 -33.723 18.082 1.00 46.03 347 THR A N 1
ATOM 2715 C CA . THR A 1 347 ? 0.199 -33.358 17.055 1.00 46.03 347 THR A CA 1
ATOM 2716 C C . THR A 1 347 ? -0.321 -33.836 15.700 1.00 46.03 347 THR A C 1
ATOM 2718 O O . THR A 1 347 ? -0.770 -34.980 15.600 1.00 46.03 347 THR A O 1
ATOM 2721 N N . TYR A 1 348 ? -0.298 -32.940 14.711 1.00 42.50 348 TYR A N 1
ATOM 2722 C CA . TYR A 1 348 ? -0.299 -33.299 13.293 1.00 42.50 348 TYR A CA 1
ATOM 2723 C C . TYR A 1 348 ? 1.106 -33.711 12.872 1.00 42.50 348 TYR A C 1
ATOM 2725 O O . TYR A 1 348 ? 2.060 -33.137 13.452 1.00 42.50 348 TYR A O 1
#

Foldseek 3Di:
DCCVVPPPDDDDDDAQLVLQPLADCVAWDDPDPCVCCLPVVFTFRAGNSLQVLQVLVVVCVVVVHQLQCAWEWEWEADQQTKIFTDHHSGTHHMQGHSHSQAAAQGLQAAHDDDPVVLVVCCVVVVNDNVVSVCNRRHCHGLCVQQVHGSDLVVLVVVVVVPDPSSVVSLLRRLVRLLVVVVVSCVVRVAHAEYEFEDDCSQQPLPSVVSNQPPCVVNQFDFASVCSNVSHQWGTDGNHTYGYDYGDSVVSSVVVVVVVVVVVVVVVPDDDDDDDDDDDDDAQDPVLLVVLVVVCVVPLQDQLVNSQVVSCVVVVHRGDSVNSCVSCVVSVSNVSNPDDDDDPDDDDD